Protein AF-C9K5V8-F1 (afdb_monomer)

Secondary structure (DSSP, 8-state):
--S-HHHHHHHHTT-----TT-SS-S---S-PPPTTS------HHIIIIIIIITT-TTB--EEESSHHHHHHTSS-S-B---S-BTTTB-TT--EE----HHHHHH-SHHHHHHHHHHHHHH-TT-SEEEEEESSHHHHT--HHHHHHHHHHHTTT-EEEEE---TTSSSSHHHHHHHHHHHHHHHTGGGS-TTPPPSS---TTEEEEEEE--BTTHHHHHHHHHHHTT-EEEEEEETB--S------SSS---------GGG------

Nearest PDB structures (foldseek):
  6o7s-assembly1_C  TM=9.721E-01  e=5.044E-34  Azotobacter vinelandii
  6o7q-assembly1_A  TM=9.718E-01  e=2.415E-33  Azotobacter vinelandii
  8eno-assembly1_A  TM=9.638E-01  e=1.558E-33  Azotobacter vinelandii DJ
  8enn-assembly1_A  TM=9.623E-01  e=5.806E-33  Azotobacter vinelandii DJ
  8eno-assembly1_C  TM=9.795E-01  e=1.607E-31  Azotobacter vinelandii DJ

Sequence (269 aa):
KVYPEKTAKRRAKHLNVHQSGKSDCGVKSNIKSIPGVMTIRGCAYAGSKGVVWGPIKDMVHISHGPVGCGQYSWGSRRNYYVGTPGIDSFVTLQFTSDFQEKDIVFGGDKKLVKVLDEIQELFPLTTASPSIGTSIGLIGGRHRGRVKVESKEYGGKTIVPVRCEGFRGVSQSLGHHIANDAVRDWIFDKLDPDGKPKFEPTPYDVAIIGDYNIGGDAWSSRILLEEMGLRVIAQWSGRRFTRRARSNAEGEAQHSALLPFDELHLTPY

Radius of gyration: 20.94 Å; Cα contacts (8 Å, |Δi|>4): 423; chains: 1; bounding box: 50×57×62 Å

pLDDT: mean 80.23, std 21.21, range [22.77, 98.31]

Structure (mmCIF, N/CA/C/O backbone):
data_AF-C9K5V8-F1
#
_entry.id   AF-C9K5V8-F1
#
loop_
_atom_site.group_PDB
_atom_site.id
_atom_site.type_symbol
_atom_site.label_atom_id
_atom_site.label_alt_id
_atom_site.label_comp_id
_atom_site.label_asym_id
_atom_site.label_entity_id
_atom_site.label_seq_id
_atom_site.pdbx_PDB_ins_code
_atom_site.Cartn_x
_atom_site.Cartn_y
_atom_site.Cartn_z
_atom_site.occupancy
_atom_site.B_iso_or_equiv
_atom_site.auth_seq_id
_atom_site.auth_comp_id
_atom_site.auth_asym_id
_atom_site.auth_atom_id
_atom_site.pdbx_PDB_model_num
ATOM 1 N N . LYS A 1 1 ? 16.693 -5.491 -35.867 1.00 67.44 1 LYS A N 1
ATOM 2 C CA . LYS A 1 1 ? 16.416 -6.047 -34.512 1.00 67.44 1 LYS A CA 1
ATOM 3 C C . LYS A 1 1 ? 15.600 -5.023 -33.728 1.00 67.44 1 LYS A C 1
ATOM 5 O O . LYS A 1 1 ? 15.931 -3.853 -33.816 1.00 67.44 1 LYS A O 1
ATOM 10 N N . VAL A 1 2 ? 14.573 -5.447 -32.982 1.00 87.06 2 VAL A N 1
ATOM 11 C CA . VAL A 1 2 ? 13.657 -4.546 -32.240 1.00 87.06 2 VAL A CA 1
ATOM 12 C C . VAL A 1 2 ? 14.319 -3.890 -31.014 1.00 87.06 2 VAL A C 1
ATOM 14 O O . VAL A 1 2 ? 13.939 -2.795 -30.621 1.00 87.06 2 VAL A O 1
ATOM 17 N N . TYR A 1 3 ? 15.349 -4.517 -30.431 1.00 92.38 3 TYR A N 1
ATOM 18 C CA . TYR A 1 3 ? 16.110 -3.956 -29.308 1.00 92.38 3 TYR A CA 1
ATOM 19 C C . TYR A 1 3 ? 17.582 -3.704 -29.666 1.00 92.38 3 TYR A C 1
ATOM 21 O O . TYR A 1 3 ? 18.177 -4.535 -30.364 1.00 92.38 3 TYR A O 1
ATOM 29 N N . PRO A 1 4 ? 18.210 -2.649 -29.101 1.00 94.69 4 PRO A N 1
ATOM 30 C CA . PRO A 1 4 ? 19.665 -2.528 -29.046 1.00 94.69 4 PRO A CA 1
ATOM 31 C C . PRO A 1 4 ? 20.292 -3.745 -28.362 1.00 94.69 4 PRO A C 1
ATOM 33 O O . PRO A 1 4 ? 19.691 -4.329 -27.457 1.00 94.69 4 PRO A O 1
ATOM 36 N N . GLU A 1 5 ? 21.517 -4.105 -28.736 1.00 95.19 5 GLU A N 1
ATOM 37 C CA . GLU A 1 5 ? 22.167 -5.349 -28.298 1.00 95.19 5 GLU A CA 1
ATOM 38 C C . GLU A 1 5 ? 22.210 -5.510 -26.770 1.00 95.19 5 GLU A C 1
ATOM 40 O O . GLU A 1 5 ? 21.813 -6.545 -26.226 1.00 95.19 5 GLU A O 1
ATOM 45 N N . LYS A 1 6 ? 22.589 -4.445 -26.054 1.00 94.06 6 LYS A N 1
ATOM 46 C CA . LYS A 1 6 ? 22.603 -4.415 -24.583 1.00 94.06 6 LYS A CA 1
ATOM 47 C C . LYS A 1 6 ? 21.222 -4.708 -23.986 1.00 94.06 6 LYS A C 1
ATOM 49 O O . LYS A 1 6 ? 21.114 -5.442 -23.001 1.00 94.06 6 LYS A O 1
ATOM 54 N N . THR A 1 7 ? 20.167 -4.143 -24.572 1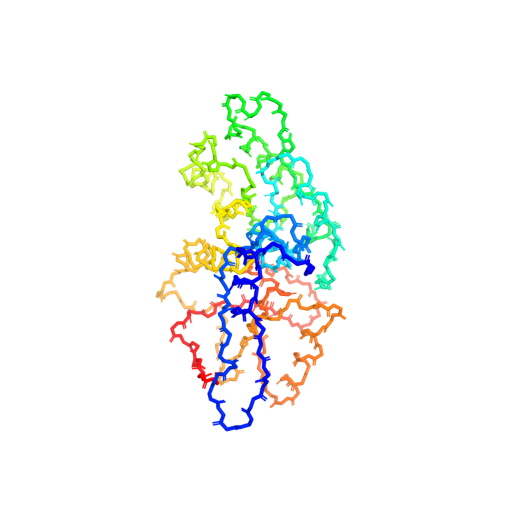.00 95.00 7 THR A N 1
ATOM 55 C CA . THR A 1 7 ? 18.779 -4.353 -24.142 1.00 95.00 7 THR A CA 1
ATOM 56 C C . THR A 1 7 ? 18.317 -5.768 -24.473 1.00 95.00 7 THR A C 1
ATOM 58 O O . THR A 1 7 ? 17.745 -6.422 -23.603 1.00 95.00 7 THR A O 1
ATOM 61 N N . ALA A 1 8 ? 18.637 -6.280 -25.665 1.00 94.81 8 ALA A N 1
ATOM 62 C CA . ALA A 1 8 ? 18.316 -7.643 -26.083 1.00 94.81 8 ALA A CA 1
ATOM 63 C C . ALA A 1 8 ? 18.937 -8.686 -25.139 1.00 94.81 8 ALA A C 1
ATOM 65 O O . ALA A 1 8 ? 18.223 -9.533 -24.606 1.00 94.81 8 ALA A O 1
ATOM 66 N N . LYS A 1 9 ? 20.236 -8.559 -24.827 1.00 94.50 9 LYS A N 1
ATOM 67 C CA . LYS A 1 9 ? 20.949 -9.460 -23.903 1.00 94.50 9 LYS A CA 1
ATOM 68 C C . LYS A 1 9 ? 20.347 -9.456 -22.497 1.00 94.50 9 LYS A C 1
ATOM 70 O O . LYS A 1 9 ? 20.325 -10.485 -21.825 1.00 94.50 9 LYS A O 1
ATOM 75 N N . ARG A 1 10 ? 19.859 -8.304 -22.027 1.00 94.88 10 ARG A N 1
ATOM 76 C CA . ARG A 1 10 ? 19.176 -8.205 -20.729 1.00 94.88 10 ARG A CA 1
ATOM 77 C C . ARG A 1 10 ? 17.768 -8.793 -20.782 1.00 94.88 10 ARG A C 1
ATOM 79 O O . ARG A 1 10 ? 17.425 -9.557 -19.889 1.00 94.88 10 ARG A O 1
ATOM 86 N N . ARG A 1 11 ? 16.972 -8.477 -21.811 1.00 94.81 11 ARG A N 1
ATOM 87 C CA . ARG A 1 11 ? 15.597 -8.984 -21.983 1.00 94.81 11 ARG A CA 1
ATOM 88 C C . ARG A 1 11 ? 15.547 -10.497 -22.156 1.00 94.81 11 ARG A C 1
ATOM 90 O O . ARG A 1 11 ? 14.651 -11.107 -21.588 1.00 94.81 11 ARG A O 1
ATOM 97 N N . ALA A 1 12 ? 16.525 -11.091 -22.837 1.00 94.25 12 ALA A N 1
ATOM 98 C CA . ALA A 1 12 ? 16.614 -12.539 -23.020 1.00 94.25 12 ALA A CA 1
ATOM 99 C C . ALA A 1 12 ? 16.625 -13.313 -21.690 1.00 94.25 12 ALA A C 1
ATOM 101 O O . ALA A 1 12 ? 16.068 -14.395 -21.610 1.00 94.25 12 ALA A O 1
ATOM 102 N N . LYS A 1 13 ? 17.171 -12.735 -20.609 1.00 94.94 13 LYS A N 1
ATOM 103 C CA . LYS A 1 13 ? 17.174 -13.369 -19.277 1.00 94.94 13 LYS A CA 1
ATOM 104 C C . LYS A 1 13 ? 15.794 -13.418 -18.609 1.00 94.94 13 LYS A C 1
ATOM 106 O O . LYS A 1 13 ? 15.657 -14.072 -17.584 1.00 94.94 13 LYS A O 1
ATOM 111 N N . HIS A 1 14 ? 14.807 -12.686 -19.125 1.00 95.25 14 HIS A N 1
ATOM 112 C CA . HIS A 1 14 ? 13.460 -12.566 -18.552 1.00 95.25 14 HIS A CA 1
ATOM 113 C C . HIS A 1 14 ? 12.402 -13.364 -19.311 1.00 95.25 14 HIS A C 1
ATOM 115 O O . HIS A 1 14 ? 11.224 -13.263 -18.982 1.00 95.25 14 HIS A O 1
ATOM 121 N N . LEU A 1 15 ? 12.803 -14.078 -20.359 1.00 94.38 15 LEU A N 1
ATOM 122 C CA . LEU A 1 15 ? 11.911 -14.797 -21.252 1.00 94.38 15 LEU A CA 1
ATOM 123 C C . LEU A 1 15 ? 12.445 -16.215 -21.375 1.00 94.38 15 LEU A C 1
ATOM 125 O O . LEU A 1 15 ? 13.613 -16.403 -21.706 1.00 94.38 15 LEU A O 1
ATOM 129 N N . ASN A 1 16 ? 11.600 -17.194 -21.097 1.00 94.56 16 ASN A N 1
ATOM 130 C CA . ASN A 1 16 ? 11.919 -18.592 -21.322 1.00 94.56 16 ASN A CA 1
ATOM 131 C C . ASN A 1 16 ? 10.629 -19.375 -21.576 1.00 94.56 16 ASN A C 1
ATOM 133 O O . ASN A 1 16 ? 9.536 -18.881 -21.293 1.00 94.56 16 ASN A O 1
ATOM 137 N N . VAL A 1 17 ? 10.767 -20.584 -22.108 1.00 93.50 17 VAL A N 1
ATOM 138 C CA . VAL A 1 17 ? 9.654 -21.511 -22.317 1.00 93.50 17 VAL A CA 1
ATOM 139 C C . VAL A 1 17 ? 9.560 -22.431 -21.106 1.00 93.50 17 VAL A C 1
ATOM 141 O O . VAL A 1 17 ? 10.561 -23.004 -20.677 1.00 93.50 17 VAL A O 1
ATOM 144 N N . HIS A 1 18 ? 8.358 -22.557 -20.548 1.00 93.12 18 HIS A N 1
ATOM 145 C CA . HIS A 1 18 ? 8.085 -23.482 -19.453 1.00 93.12 18 HIS A CA 1
ATOM 146 C C . HIS A 1 18 ? 8.380 -24.931 -19.872 1.00 93.12 18 HIS A C 1
ATOM 148 O O . HIS A 1 18 ? 8.059 -25.337 -20.989 1.00 93.12 18 HIS A O 1
ATOM 154 N N . GLN A 1 19 ? 8.961 -25.719 -18.966 1.00 91.81 19 GLN A N 1
ATOM 155 C CA . GLN A 1 19 ? 9.264 -27.130 -19.188 1.00 91.81 19 GLN A CA 1
ATOM 156 C C . GLN A 1 19 ? 8.750 -27.950 -18.009 1.00 91.81 19 GLN A C 1
ATOM 158 O O . GLN A 1 19 ? 9.157 -27.722 -16.872 1.00 91.81 19 GLN A O 1
ATOM 163 N N . SER A 1 20 ? 7.865 -28.906 -18.299 1.00 92.44 20 SER A N 1
ATOM 164 C CA . SER A 1 20 ? 7.324 -29.817 -17.288 1.00 92.44 20 SER A CA 1
ATOM 165 C C . SER A 1 20 ? 8.449 -30.576 -16.574 1.00 92.44 20 SER A C 1
ATOM 167 O O . SER A 1 20 ? 9.430 -30.972 -17.204 1.00 92.44 20 SER A O 1
ATOM 169 N N . GLY A 1 21 ? 8.317 -30.755 -15.259 1.00 91.69 21 GLY A N 1
ATOM 170 C CA . GLY A 1 21 ? 9.302 -31.443 -14.418 1.00 91.69 21 GLY A CA 1
ATOM 171 C C . GLY A 1 21 ? 10.506 -30.600 -13.982 1.00 91.69 21 GLY A C 1
ATOM 172 O O . GLY A 1 21 ? 11.337 -31.097 -13.224 1.00 91.69 21 GLY A O 1
ATOM 173 N N . LYS A 1 22 ? 10.621 -29.333 -14.407 1.00 89.62 22 LYS A N 1
ATOM 174 C CA . LYS A 1 22 ? 11.627 -28.405 -13.866 1.00 89.62 22 LYS A CA 1
ATOM 175 C C . LYS A 1 22 ? 11.085 -27.616 -12.680 1.00 89.62 22 LYS A C 1
ATOM 177 O O . LYS A 1 22 ? 9.939 -27.180 -12.689 1.00 89.62 22 LYS A O 1
ATOM 182 N N . SER A 1 23 ? 11.946 -27.398 -11.687 1.00 88.31 23 SER A N 1
ATOM 183 C CA . SER A 1 23 ? 11.630 -26.625 -10.479 1.00 88.31 23 SER A CA 1
ATOM 184 C C . SER A 1 23 ? 11.565 -25.115 -10.716 1.00 88.31 23 SER A C 1
ATOM 186 O O . SER A 1 23 ? 10.952 -24.400 -9.928 1.00 88.31 23 SER A O 1
ATOM 188 N N . ASP A 1 24 ? 12.175 -24.612 -11.795 1.00 87.94 24 ASP A N 1
ATOM 189 C CA . ASP A 1 24 ? 12.093 -23.210 -12.186 1.00 87.94 24 ASP A CA 1
ATOM 190 C C . ASP A 1 24 ? 11.911 -23.026 -13.700 1.00 87.94 24 ASP A C 1
ATOM 192 O O . ASP A 1 24 ? 12.161 -23.913 -14.520 1.00 87.94 24 ASP A O 1
ATOM 196 N N . CYS A 1 25 ? 11.465 -21.828 -14.080 1.00 86.56 25 CYS A N 1
ATOM 197 C CA . CYS A 1 25 ? 11.323 -21.433 -15.480 1.00 86.56 25 CYS A CA 1
ATOM 198 C C . CYS A 1 25 ? 12.641 -20.929 -16.101 1.00 86.56 25 CYS A C 1
ATOM 200 O O . CYS A 1 25 ? 12.624 -20.389 -17.202 1.00 86.56 25 CYS A O 1
ATOM 202 N N . GLY A 1 26 ? 13.787 -21.005 -15.419 1.00 89.44 26 GLY A N 1
ATOM 203 C CA . GLY A 1 26 ? 15.087 -20.520 -15.900 1.00 89.44 26 GLY A CA 1
ATOM 204 C C . GLY A 1 26 ? 15.166 -19.012 -16.170 1.00 89.44 26 GLY A C 1
ATOM 205 O O . GLY A 1 26 ? 16.086 -18.550 -16.847 1.00 89.44 26 GLY A O 1
ATOM 206 N N . VAL A 1 27 ? 14.208 -18.224 -15.673 1.00 93.94 27 VAL A N 1
ATOM 207 C CA . VAL A 1 27 ? 14.166 -16.768 -15.865 1.00 93.94 27 VAL A CA 1
ATOM 208 C C . VAL A 1 27 ? 14.770 -16.035 -14.674 1.00 93.94 27 VAL A C 1
ATOM 210 O O . VAL A 1 27 ? 14.600 -16.411 -13.517 1.00 93.94 27 VAL A O 1
ATOM 213 N N . LYS A 1 28 ? 15.441 -14.916 -14.937 1.00 94.81 28 LYS A N 1
ATOM 214 C CA . LYS A 1 28 ? 15.779 -13.943 -13.898 1.00 94.81 28 LYS A CA 1
ATOM 215 C C . LYS A 1 28 ? 14.572 -13.039 -13.654 1.00 94.81 28 LYS A C 1
ATOM 217 O O . LYS A 1 28 ? 13.971 -12.523 -14.592 1.00 94.81 28 LYS A O 1
ATOM 222 N N . SER A 1 29 ? 14.234 -12.797 -12.395 1.00 95.25 29 SER A N 1
ATOM 223 C CA . SER A 1 29 ? 13.148 -11.908 -11.968 1.00 95.25 29 SER A CA 1
ATOM 224 C C . SER A 1 29 ? 13.667 -10.911 -10.921 1.00 95.25 29 SER A C 1
ATOM 226 O O . SER A 1 29 ? 14.851 -10.914 -10.594 1.00 95.25 29 SER A O 1
ATOM 228 N N . ASN A 1 30 ? 12.818 -9.982 -10.471 1.00 96.06 30 ASN A N 1
ATOM 229 C CA . ASN A 1 30 ? 13.151 -8.990 -9.435 1.00 96.06 30 ASN A CA 1
ATOM 230 C C . ASN A 1 30 ? 14.452 -8.173 -9.656 1.00 96.06 30 ASN A C 1
ATOM 232 O O . ASN A 1 30 ? 15.156 -7.818 -8.717 1.00 96.06 30 ASN A O 1
ATOM 236 N N . ILE A 1 31 ? 14.774 -7.827 -10.907 1.00 95.69 31 ILE A N 1
ATOM 237 C CA . ILE A 1 31 ? 15.883 -6.905 -11.225 1.00 95.69 31 ILE A CA 1
ATOM 238 C C . ILE A 1 31 ? 15.367 -5.585 -11.799 1.00 95.69 31 ILE A C 1
ATOM 240 O O . ILE A 1 31 ? 14.224 -5.512 -12.248 1.00 95.69 31 ILE A O 1
ATOM 244 N N . LYS A 1 32 ? 16.215 -4.550 -11.837 1.00 96.88 32 LYS A N 1
ATOM 245 C CA . LYS A 1 32 ? 15.884 -3.217 -12.375 1.00 96.88 32 LYS A CA 1
ATOM 246 C C . LYS A 1 32 ? 15.313 -3.287 -13.797 1.00 96.88 32 LYS A C 1
ATOM 248 O O . LYS A 1 32 ? 15.921 -3.899 -14.681 1.00 96.88 32 LYS A O 1
ATOM 253 N N . SER A 1 33 ? 14.194 -2.590 -14.013 1.00 97.12 33 SER A N 1
ATOM 254 C CA . SER A 1 33 ? 13.624 -2.350 -15.344 1.00 97.12 33 SER A CA 1
ATOM 255 C C . SER A 1 33 ? 14.658 -1.701 -16.268 1.00 97.12 33 SER A C 1
ATOM 257 O O . SER A 1 33 ? 15.551 -0.976 -15.823 1.00 97.12 33 SER A O 1
ATOM 259 N N . ILE A 1 34 ? 14.560 -1.974 -17.567 1.00 96.50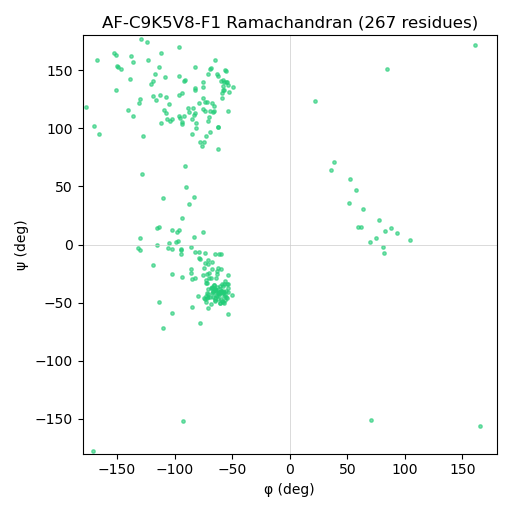 34 ILE A N 1
ATOM 260 C CA . ILE A 1 34 ? 15.419 -1.330 -18.563 1.00 96.50 34 ILE A CA 1
ATOM 261 C C . ILE A 1 34 ? 14.815 0.049 -18.886 1.00 96.50 34 ILE A C 1
ATOM 263 O O . ILE A 1 34 ? 13.606 0.123 -19.094 1.00 96.50 34 ILE A O 1
ATOM 267 N N . PRO A 1 35 ? 15.599 1.140 -18.915 1.00 95.56 35 PRO A N 1
ATOM 268 C CA . PRO A 1 35 ? 15.081 2.454 -19.294 1.00 95.56 35 PRO A CA 1
ATOM 269 C C . PRO A 1 35 ? 14.470 2.456 -20.702 1.00 95.56 35 PRO A C 1
ATOM 271 O O . PRO A 1 35 ? 14.997 1.801 -21.600 1.00 95.56 35 PRO A O 1
ATOM 274 N N . GLY A 1 36 ? 13.369 3.187 -20.890 1.00 94.31 36 GLY A N 1
ATOM 275 C CA . GLY A 1 36 ? 12.757 3.412 -22.207 1.00 94.31 36 GLY A CA 1
ATOM 276 C C . GLY A 1 36 ? 11.985 2.232 -22.810 1.00 94.31 36 GLY A C 1
ATOM 277 O O . GLY A 1 36 ? 11.537 2.335 -23.942 1.00 94.31 36 GLY A O 1
ATOM 278 N N . VAL A 1 37 ? 11.798 1.120 -22.085 1.00 94.44 37 VAL A N 1
ATOM 279 C CA . VAL A 1 37 ? 11.084 -0.068 -22.613 1.00 94.44 37 VAL A CA 1
ATOM 280 C C . VAL A 1 37 ? 9.604 -0.133 -22.230 1.00 94.44 37 VAL A C 1
ATOM 282 O O . VAL A 1 37 ? 9.000 -1.190 -22.372 1.00 94.44 37 VAL A O 1
ATOM 285 N N . MET A 1 38 ? 9.044 0.963 -21.706 1.00 96.69 38 MET A N 1
ATOM 286 C CA . MET A 1 38 ? 7.636 1.051 -21.295 1.00 96.69 38 MET A CA 1
ATOM 287 C C . MET A 1 38 ? 7.229 -0.097 -20.349 1.00 96.69 38 MET A C 1
ATOM 289 O O . MET A 1 38 ? 6.344 -0.900 -20.627 1.00 96.69 38 MET A O 1
ATOM 293 N N . THR A 1 39 ? 7.952 -0.223 -19.231 1.00 97.81 39 THR A N 1
ATOM 294 C CA . THR A 1 39 ? 7.652 -1.243 -18.214 1.00 97.81 39 THR A CA 1
ATOM 295 C C . THR A 1 39 ? 6.259 -1.037 -17.615 1.00 97.81 39 THR A C 1
ATOM 297 O O . THR A 1 39 ? 5.845 0.094 -17.394 1.00 97.81 39 THR A O 1
ATOM 300 N N . ILE A 1 40 ? 5.578 -2.135 -17.282 1.00 98.31 40 ILE A N 1
ATOM 301 C CA . ILE A 1 40 ? 4.241 -2.132 -16.653 1.00 98.31 40 ILE A CA 1
ATOM 302 C C . ILE A 1 40 ? 4.346 -2.016 -15.114 1.00 98.31 40 ILE A C 1
ATOM 304 O O . ILE A 1 40 ? 3.358 -1.981 -14.387 1.00 98.31 40 ILE A O 1
ATOM 308 N N . ARG A 1 41 ? 5.568 -1.976 -14.568 1.00 98.31 41 ARG A N 1
ATOM 309 C CA . ARG A 1 41 ? 5.786 -1.860 -13.119 1.00 98.31 41 ARG A CA 1
ATOM 310 C C . ARG A 1 41 ? 5.417 -0.477 -12.589 1.00 98.31 41 ARG A C 1
ATOM 312 O O . ARG A 1 41 ? 5.690 0.531 -13.230 1.00 98.31 41 ARG A O 1
ATOM 319 N N . GLY A 1 42 ? 4.919 -0.459 -11.356 1.00 97.25 42 GLY A N 1
ATOM 320 C CA . GLY A 1 42 ? 4.841 0.732 -10.514 1.00 97.25 42 GLY A CA 1
ATOM 321 C C . GLY A 1 42 ? 6.074 0.880 -9.613 1.00 97.25 42 GLY A C 1
ATOM 322 O O . GLY A 1 42 ? 7.164 0.397 -9.926 1.00 97.25 42 GLY A O 1
ATOM 323 N N . CYS A 1 43 ? 5.891 1.525 -8.461 1.00 97.50 43 CYS A N 1
ATOM 324 C CA . CYS A 1 43 ? 6.956 1.834 -7.500 1.00 97.50 43 CYS A CA 1
ATOM 325 C C . CYS A 1 43 ? 6.666 1.285 -6.090 1.00 97.50 43 CYS A C 1
ATOM 327 O O . CYS A 1 43 ? 5.573 0.784 -5.821 1.00 97.50 43 CYS A O 1
ATOM 329 N N . ALA A 1 44 ? 7.627 1.409 -5.167 1.00 96.62 44 ALA A N 1
ATOM 330 C CA . ALA A 1 44 ? 7.464 0.958 -3.782 1.00 96.62 44 ALA A CA 1
ATOM 331 C C . ALA A 1 44 ? 6.290 1.639 -3.049 1.00 96.62 44 ALA A C 1
ATOM 333 O O . ALA A 1 44 ? 5.602 0.979 -2.276 1.00 96.62 44 ALA A O 1
ATOM 334 N N . TYR A 1 45 ? 5.989 2.912 -3.335 1.00 96.00 45 TYR A N 1
ATOM 335 C CA . TYR A 1 45 ? 4.812 3.586 -2.772 1.00 96.00 45 TYR A CA 1
ATOM 336 C C . TYR A 1 45 ? 3.509 2.898 -3.190 1.00 96.00 45 TYR A C 1
ATOM 338 O O . TYR A 1 45 ? 2.631 2.695 -2.357 1.00 96.00 45 TYR A O 1
ATOM 346 N N . ALA A 1 46 ? 3.396 2.478 -4.455 1.00 96.44 46 ALA A N 1
ATOM 347 C CA . ALA A 1 46 ? 2.216 1.759 -4.925 1.00 96.44 46 ALA A CA 1
ATOM 348 C C . ALA A 1 46 ? 2.042 0.421 -4.187 1.00 96.44 46 ALA A C 1
ATOM 350 O O . ALA A 1 46 ? 0.932 0.107 -3.773 1.00 96.44 46 ALA A O 1
ATOM 351 N N . GLY A 1 47 ? 3.128 -0.327 -3.954 1.00 96.38 47 GLY A N 1
ATOM 352 C CA . GLY A 1 47 ? 3.080 -1.559 -3.154 1.00 96.38 47 GLY A CA 1
ATOM 353 C C . GLY A 1 47 ? 2.780 -1.313 -1.671 1.00 96.38 47 GLY A C 1
ATOM 354 O O . GLY A 1 47 ? 2.041 -2.057 -1.045 1.00 96.38 47 GLY A O 1
ATOM 355 N N . SER A 1 48 ? 3.302 -0.240 -1.091 1.00 95.06 48 SER A N 1
ATOM 356 C CA . SER A 1 48 ? 3.055 0.067 0.316 1.00 95.06 48 SER A CA 1
ATOM 357 C C . SER A 1 48 ? 1.673 0.693 0.535 1.00 95.06 48 SER A C 1
ATOM 359 O O . SER A 1 48 ? 0.789 0.050 1.094 1.00 95.06 48 SER A O 1
ATOM 361 N N . LYS A 1 49 ? 1.445 1.923 0.049 1.00 94.38 49 LYS A N 1
ATOM 362 C CA . LYS A 1 49 ? 0.181 2.660 0.216 1.00 94.38 49 LYS A CA 1
ATOM 363 C C . LYS A 1 49 ? -0.952 2.016 -0.560 1.00 94.38 49 LYS A C 1
ATOM 365 O O . LYS A 1 49 ? -2.024 1.810 -0.014 1.00 94.38 49 LYS A O 1
ATOM 370 N N . GLY A 1 50 ? -0.739 1.759 -1.848 1.00 93.44 50 GLY A N 1
ATOM 371 C CA . GLY A 1 50 ? -1.806 1.315 -2.745 1.00 93.44 50 GLY A CA 1
ATOM 372 C C . GLY A 1 50 ? -2.254 -0.124 -2.493 1.00 93.44 50 GLY A C 1
ATOM 373 O O . GLY A 1 50 ? -3.429 -0.424 -2.677 1.00 93.44 50 GLY A O 1
ATOM 374 N N . VAL A 1 51 ? -1.339 -1.006 -2.079 1.00 95.69 51 VAL A N 1
ATOM 375 C CA . V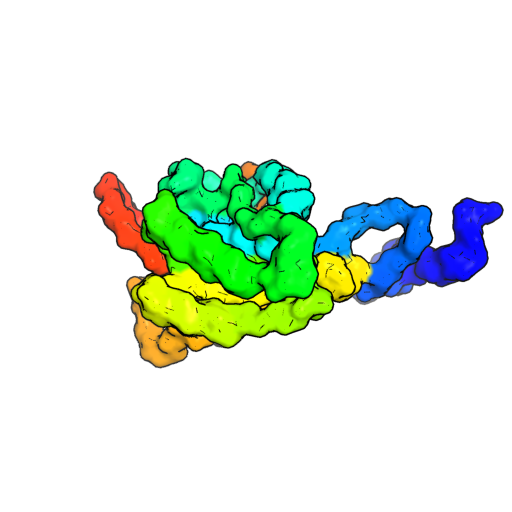AL A 1 51 ? -1.632 -2.434 -1.894 1.00 95.69 51 VAL A CA 1
ATOM 376 C C . VAL A 1 51 ? -1.818 -2.791 -0.420 1.00 95.69 51 VAL A C 1
ATOM 378 O O . VAL A 1 51 ? -2.895 -3.262 -0.072 1.00 95.69 51 VAL A O 1
ATOM 381 N N . VAL A 1 52 ? -0.819 -2.566 0.442 1.00 93.94 52 VAL A N 1
ATOM 382 C CA . VAL A 1 52 ? -0.840 -3.083 1.826 1.00 93.94 52 VAL A CA 1
ATOM 383 C C . VAL A 1 52 ? -1.584 -2.170 2.801 1.00 93.94 52 VAL A C 1
ATOM 385 O O . VAL A 1 52 ? -2.495 -2.631 3.481 1.00 93.94 52 VAL A O 1
ATOM 388 N N . TRP A 1 53 ? -1.234 -0.887 2.880 1.00 92.00 53 TRP A N 1
ATOM 389 C CA . TRP A 1 53 ? -1.793 0.020 3.891 1.00 92.00 53 TRP A CA 1
ATOM 390 C C . TRP A 1 53 ? -3.187 0.536 3.532 1.00 92.00 53 TRP A C 1
ATOM 392 O O . TRP A 1 53 ? -4.075 0.526 4.376 1.00 92.00 53 TRP A O 1
ATOM 402 N N . GLY A 1 54 ? -3.398 0.952 2.282 1.00 92.19 54 GLY A N 1
ATOM 403 C CA . GLY A 1 54 ? -4.620 1.624 1.830 1.00 92.19 54 GLY A CA 1
ATOM 404 C C . GLY A 1 54 ? -5.940 0.899 2.128 1.00 92.19 54 GLY A C 1
ATOM 405 O O . GLY A 1 54 ? -6.902 1.583 2.472 1.00 92.19 54 GLY A O 1
ATOM 406 N N . PRO A 1 55 ? -6.020 -0.444 2.045 1.00 93.44 55 PRO A N 1
ATOM 407 C CA . PRO A 1 55 ? -7.235 -1.180 2.403 1.00 93.44 55 PRO A CA 1
ATOM 408 C C . PRO A 1 55 ? -7.609 -1.145 3.894 1.00 93.44 55 PRO A C 1
ATOM 410 O O . PRO A 1 55 ? -8.749 -1.465 4.235 1.00 93.44 55 PRO A O 1
ATOM 413 N N . ILE A 1 56 ? -6.699 -0.747 4.794 1.00 89.44 56 ILE A N 1
ATOM 414 C CA . ILE A 1 56 ? -7.000 -0.690 6.229 1.00 89.44 56 ILE A CA 1
ATOM 415 C C . ILE A 1 56 ? -7.958 0.469 6.490 1.00 89.44 56 ILE A C 1
ATOM 417 O O . ILE A 1 56 ? -7.585 1.642 6.439 1.00 89.44 56 ILE A O 1
ATOM 421 N N . LYS A 1 57 ? -9.216 0.114 6.750 1.00 86.19 57 LYS A N 1
ATOM 422 C CA . LYS A 1 57 ? -10.332 1.037 6.570 1.00 86.19 57 LYS A CA 1
ATOM 423 C C . LYS A 1 57 ? -10.449 2.157 7.590 1.00 86.19 57 LYS A C 1
ATOM 425 O O . LYS A 1 57 ? -10.925 3.221 7.221 1.00 86.19 57 LYS A O 1
ATOM 430 N N . ASP A 1 58 ? -10.061 1.916 8.835 1.00 83.44 58 ASP A N 1
ATOM 431 C CA . ASP A 1 58 ? -10.250 2.813 9.981 1.00 83.44 58 ASP A CA 1
ATOM 432 C C . ASP A 1 58 ? -9.003 3.650 10.311 1.00 83.44 58 ASP A C 1
ATOM 434 O O . ASP A 1 58 ? -8.952 4.330 11.336 1.00 83.44 58 ASP A O 1
ATOM 438 N N . MET A 1 59 ? -8.018 3.631 9.409 1.00 86.69 59 MET A N 1
ATOM 439 C CA . MET A 1 59 ? -6.800 4.428 9.477 1.00 86.69 59 MET A CA 1
ATOM 440 C C . MET A 1 59 ? -6.803 5.542 8.430 1.00 86.69 59 MET A C 1
ATOM 442 O O . MET A 1 59 ? -7.230 5.338 7.294 1.00 86.69 59 MET A O 1
ATOM 446 N N . VAL A 1 60 ? -6.241 6.697 8.786 1.00 90.50 60 VAL A N 1
ATOM 447 C CA . VAL A 1 60 ? -6.001 7.799 7.842 1.00 90.50 60 VAL A CA 1
ATOM 448 C C . VAL A 1 60 ? -4.603 7.671 7.238 1.00 90.50 60 VAL A C 1
ATOM 450 O O . VAL A 1 60 ? -3.597 7.881 7.915 1.00 90.50 60 VAL A O 1
ATOM 453 N N . HIS A 1 61 ? -4.534 7.348 5.944 1.00 91.94 61 HIS A N 1
ATOM 454 C CA . HIS A 1 61 ? -3.275 7.136 5.218 1.00 91.94 61 HIS A CA 1
ATOM 455 C C . HIS A 1 61 ? -2.803 8.417 4.530 1.00 91.94 61 HIS A C 1
ATOM 457 O O . HIS A 1 61 ? -3.314 8.788 3.471 1.00 91.94 61 HIS A O 1
ATOM 463 N N . ILE A 1 62 ? -1.793 9.078 5.094 1.00 92.75 62 ILE A N 1
ATOM 464 C CA . ILE A 1 62 ? -1.264 10.333 4.548 1.00 92.75 62 ILE A CA 1
ATOM 465 C C . ILE A 1 62 ? -0.252 10.022 3.445 1.00 92.75 62 ILE A C 1
ATOM 467 O O . ILE A 1 62 ? 0.813 9.458 3.699 1.00 92.75 62 ILE A O 1
ATOM 471 N N . SER A 1 63 ? -0.555 10.454 2.223 1.00 94.12 63 SER A N 1
ATOM 472 C CA . SER A 1 63 ? 0.386 10.481 1.098 1.00 94.12 63 SER A CA 1
ATOM 473 C C . SER A 1 63 ? 1.315 11.688 1.268 1.00 94.12 63 SER A C 1
ATOM 475 O O . SER A 1 63 ? 0.999 12.795 0.819 1.00 94.12 63 SER A O 1
ATOM 477 N N . HIS A 1 64 ? 2.424 11.503 1.989 1.00 92.19 64 HIS A N 1
ATOM 478 C CA . HIS A 1 64 ? 3.302 12.595 2.410 1.00 92.19 64 HIS A CA 1
ATOM 479 C C . HIS A 1 64 ? 4.331 12.955 1.325 1.00 92.19 64 HIS A C 1
ATOM 481 O O . HIS A 1 64 ? 5.402 12.344 1.212 1.00 92.19 64 HIS A O 1
ATOM 487 N N . GLY A 1 65 ? 3.969 13.957 0.525 1.00 91.75 65 GLY A N 1
ATOM 488 C CA . GLY A 1 65 ? 4.740 14.543 -0.567 1.00 91.75 65 GLY A CA 1
ATOM 489 C C . GLY A 1 65 ? 3.846 15.409 -1.465 1.00 91.75 65 GLY A C 1
ATOM 490 O O . GLY A 1 65 ? 2.821 15.899 -0.986 1.00 91.75 65 GLY A O 1
ATOM 491 N N . PRO A 1 66 ? 4.218 15.627 -2.741 1.00 94.38 66 PRO A N 1
ATOM 492 C CA . PRO A 1 66 ? 3.388 16.339 -3.717 1.00 94.38 66 PRO A CA 1
ATOM 493 C C . PRO A 1 66 ? 2.079 15.599 -4.039 1.00 94.38 66 PRO A C 1
ATOM 495 O O . PRO A 1 66 ? 2.000 14.375 -3.901 1.00 94.38 66 PRO A O 1
ATOM 498 N N . VAL A 1 67 ? 1.078 16.322 -4.550 1.00 96.38 67 VAL A N 1
ATOM 499 C CA . VAL A 1 67 ? -0.293 15.818 -4.785 1.00 96.38 67 VAL A CA 1
ATOM 500 C C . VAL A 1 67 ? -0.399 14.548 -5.649 1.00 96.38 67 VAL A C 1
ATOM 502 O O . VAL A 1 67 ? -1.258 13.695 -5.407 1.00 96.38 67 VAL A O 1
ATOM 505 N N . GLY A 1 68 ? 0.486 14.375 -6.638 1.00 96.06 68 GLY A N 1
ATOM 506 C CA . GLY A 1 68 ? 0.310 13.392 -7.716 1.00 96.06 68 GLY A CA 1
ATOM 507 C C . GLY A 1 68 ? 0.157 11.939 -7.251 1.00 96.06 68 GLY A C 1
ATOM 508 O O . GLY A 1 68 ? -0.776 11.253 -7.663 1.00 96.06 68 GLY A O 1
ATOM 509 N N . CYS A 1 69 ? 1.035 11.447 -6.371 1.00 93.88 69 CYS A N 1
ATOM 510 C CA . CYS A 1 69 ? 1.010 10.041 -5.944 1.00 93.88 69 CYS A CA 1
ATOM 511 C C . CYS A 1 69 ? -0.306 9.660 -5.249 1.00 93.88 69 CYS A C 1
ATOM 513 O O . CYS A 1 69 ? -0.842 8.572 -5.473 1.00 93.88 69 CYS A O 1
ATOM 515 N N . GLY A 1 70 ? -0.826 10.552 -4.403 1.00 93.69 70 GLY A N 1
ATOM 516 C CA . GLY A 1 70 ? -2.119 10.367 -3.752 1.00 93.69 70 GLY A CA 1
ATOM 517 C C . GLY A 1 70 ? -3.245 10.359 -4.781 1.00 93.69 70 GLY A C 1
ATOM 518 O O . GLY A 1 70 ? -4.025 9.412 -4.799 1.00 93.69 70 GLY A O 1
ATOM 519 N N . GLN A 1 71 ? -3.251 11.345 -5.682 1.00 97.38 71 GLN A N 1
ATOM 520 C CA . GLN A 1 71 ? -4.301 11.527 -6.682 1.00 97.38 71 GLN A CA 1
ATOM 521 C C . GLN A 1 71 ? -4.436 10.332 -7.635 1.00 97.38 71 GLN A C 1
ATOM 523 O O . GLN A 1 71 ? -5.518 9.773 -7.773 1.00 97.38 71 GLN A O 1
ATOM 528 N N . TYR A 1 72 ? -3.341 9.863 -8.240 1.00 97.00 72 TYR A N 1
ATOM 529 C CA . TYR A 1 72 ? -3.394 8.735 -9.185 1.00 97.00 72 TYR A CA 1
ATOM 530 C C . TYR A 1 72 ? -3.688 7.382 -8.516 1.00 97.00 72 TYR A C 1
ATOM 532 O O . TYR A 1 72 ? -4.045 6.412 -9.184 1.00 97.00 72 TYR A O 1
ATOM 540 N N . SER A 1 73 ? -3.517 7.292 -7.194 1.00 95.50 73 SER A N 1
ATOM 541 C CA . SER A 1 73 ? -3.851 6.091 -6.417 1.00 95.50 73 SER A CA 1
ATOM 542 C C . SER A 1 73 ? -5.224 6.167 -5.747 1.00 95.50 73 SER A C 1
ATOM 544 O O . SE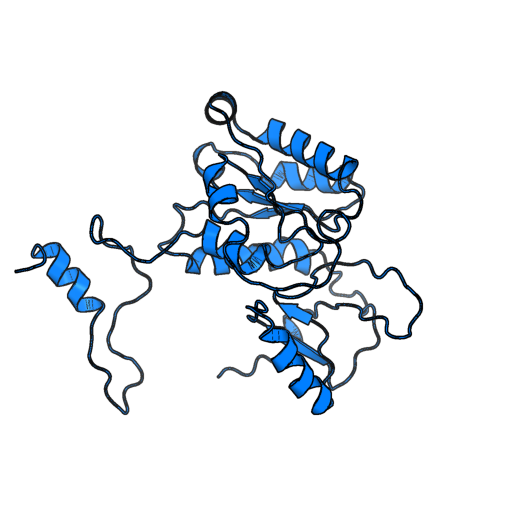R A 1 73 ? -5.583 5.263 -4.992 1.00 95.50 73 SER A O 1
ATOM 546 N N . TRP A 1 74 ? -5.981 7.242 -5.968 1.00 96.44 74 TRP A N 1
ATOM 547 C CA . TRP A 1 74 ? -7.265 7.454 -5.320 1.00 96.44 74 TRP A CA 1
ATOM 548 C C . TRP A 1 74 ? -8.367 6.681 -6.047 1.00 96.44 74 TRP A C 1
ATOM 550 O O . TRP A 1 74 ? -8.659 6.939 -7.210 1.00 96.44 74 TRP A O 1
ATOM 560 N N . GLY A 1 75 ? -8.938 5.676 -5.378 1.00 90.81 75 GLY A N 1
ATOM 561 C CA . GLY A 1 75 ? -10.015 4.853 -5.939 1.00 90.81 75 GLY A CA 1
ATOM 562 C C . GLY A 1 75 ? -9.594 3.921 -7.083 1.00 90.81 75 GLY A C 1
ATOM 563 O O . GLY A 1 75 ? -10.430 3.198 -7.613 1.00 90.81 75 GLY A O 1
ATOM 564 N N . SER A 1 76 ? -8.308 3.881 -7.451 1.00 91.00 76 SER A N 1
ATOM 565 C CA . SER A 1 76 ? -7.826 3.064 -8.575 1.00 91.00 76 SER A CA 1
ATOM 566 C C . SER A 1 76 ? -7.790 1.563 -8.281 1.00 91.00 76 SER A C 1
ATOM 568 O O . SER A 1 76 ? -7.715 0.753 -9.205 1.00 91.00 76 SER A O 1
ATOM 570 N N . ARG A 1 77 ? -7.866 1.172 -7.004 1.00 95.50 77 ARG A N 1
ATOM 571 C CA . ARG A 1 77 ? -7.880 -0.222 -6.563 1.00 95.50 77 ARG A CA 1
ATOM 572 C C . ARG A 1 77 ? -9.174 -0.540 -5.821 1.00 95.50 77 ARG A C 1
ATOM 574 O O . ARG A 1 77 ? -9.543 0.140 -4.870 1.00 95.50 77 ARG A O 1
ATOM 581 N N . ARG A 1 78 ? -9.855 -1.605 -6.253 1.00 96.25 78 ARG A N 1
ATOM 582 C CA . ARG A 1 78 ? -11.192 -2.007 -5.777 1.00 96.25 78 ARG A CA 1
ATOM 583 C C . ARG A 1 78 ? -11.156 -2.827 -4.481 1.00 96.25 78 ARG A C 1
ATOM 585 O O . ARG A 1 78 ? -11.877 -3.809 -4.373 1.00 96.25 78 ARG A O 1
ATOM 592 N N . ASN A 1 79 ? -10.307 -2.463 -3.523 1.00 93.12 79 ASN A N 1
ATOM 593 C CA . ASN A 1 79 ? -10.263 -3.114 -2.209 1.00 93.12 79 ASN A CA 1
ATOM 594 C C . ASN A 1 79 ? -11.493 -2.718 -1.373 1.00 93.12 79 ASN A C 1
ATOM 596 O O . ASN A 1 79 ? -11.518 -1.664 -0.736 1.00 93.12 79 ASN A O 1
ATOM 600 N N . TYR A 1 80 ? -12.542 -3.533 -1.444 1.00 91.94 80 TYR A N 1
ATOM 601 C CA . TYR A 1 80 ? -13.844 -3.236 -0.858 1.00 91.94 80 TYR A CA 1
ATOM 602 C C . TYR A 1 80 ? -13.807 -3.265 0.670 1.00 91.94 80 TYR A C 1
ATOM 604 O O . TYR A 1 80 ? -13.026 -3.985 1.290 1.00 91.94 80 TYR A O 1
ATOM 612 N N . TYR A 1 81 ? -14.681 -2.473 1.279 1.00 90.25 81 TYR A N 1
ATOM 613 C CA . TYR A 1 81 ? -14.837 -2.363 2.722 1.00 90.25 81 TYR A CA 1
ATOM 614 C C . TYR A 1 81 ? -16.287 -1.998 3.049 1.00 90.25 81 TYR A C 1
ATOM 616 O O . TYR A 1 81 ? -17.033 -1.526 2.195 1.00 90.25 81 TYR A O 1
ATOM 624 N N . VAL A 1 82 ? -16.663 -2.198 4.310 1.00 88.12 82 VAL A N 1
ATOM 625 C CA . VAL A 1 82 ? -17.940 -1.742 4.874 1.00 88.12 82 VAL A CA 1
ATOM 626 C C . VAL A 1 82 ? -17.645 -0.662 5.910 1.00 88.12 82 VAL A C 1
ATOM 628 O O . VAL A 1 82 ? -16.806 -0.877 6.789 1.00 88.12 82 VAL A O 1
ATOM 631 N N . GLY A 1 83 ? -18.306 0.484 5.812 1.00 89.06 83 GLY A N 1
ATOM 632 C CA . GLY A 1 83 ? -18.155 1.630 6.711 1.00 89.06 83 GLY A CA 1
ATOM 633 C C . GLY A 1 83 ? -18.693 2.901 6.059 1.00 89.06 83 GLY A C 1
ATOM 634 O O . GLY A 1 83 ? -19.012 2.895 4.871 1.00 89.06 83 GLY A O 1
ATOM 635 N N . THR A 1 84 ? -18.768 3.984 6.821 1.00 92.25 84 THR A N 1
ATOM 636 C CA . THR A 1 84 ? -19.195 5.305 6.357 1.00 92.25 84 THR A CA 1
ATOM 637 C C . THR A 1 84 ? -17.966 6.148 5.995 1.00 92.25 84 THR A C 1
ATOM 639 O O . THR A 1 84 ? -17.216 6.557 6.893 1.00 92.25 84 THR A O 1
ATOM 642 N N . PRO A 1 85 ? -17.721 6.419 4.695 1.00 93.06 85 PRO A N 1
ATOM 643 C CA . PRO A 1 85 ? -16.561 7.189 4.257 1.00 93.06 85 PRO A CA 1
ATOM 644 C C . PRO A 1 85 ? -16.510 8.577 4.912 1.00 93.06 85 PRO A C 1
ATOM 646 O O . PRO A 1 85 ? -17.511 9.285 4.948 1.00 93.06 85 PRO A O 1
ATOM 649 N N . GLY A 1 86 ? -15.346 8.966 5.431 1.00 90.38 86 GLY A N 1
ATOM 650 C CA . GLY A 1 86 ? -15.129 10.244 6.118 1.00 90.38 86 GLY A CA 1
ATOM 651 C C . GLY A 1 86 ? -15.562 10.280 7.583 1.00 90.38 86 GLY A C 1
ATOM 652 O O . GLY A 1 86 ? -15.231 11.242 8.266 1.00 90.38 86 GLY A O 1
ATOM 653 N N . ILE A 1 87 ? -16.234 9.237 8.084 1.00 90.75 87 ILE A N 1
ATOM 654 C CA . ILE A 1 87 ? -16.628 9.129 9.495 1.00 90.75 87 ILE A CA 1
ATOM 655 C C . ILE A 1 87 ? -15.808 8.043 10.189 1.00 90.75 87 ILE A C 1
ATOM 657 O O . ILE A 1 87 ? -14.936 8.353 10.995 1.00 90.75 87 ILE A O 1
ATOM 661 N N . ASP A 1 88 ? -16.068 6.773 9.880 1.00 83.88 88 ASP A N 1
ATOM 662 C CA . ASP A 1 88 ? -15.389 5.619 10.489 1.00 83.88 88 ASP A CA 1
ATOM 663 C C . ASP A 1 88 ? -14.553 4.819 9.478 1.00 83.88 88 ASP A C 1
ATOM 665 O O . ASP A 1 88 ? -13.893 3.838 9.839 1.00 83.88 88 ASP A O 1
ATOM 669 N N . SER A 1 89 ? -14.563 5.251 8.213 1.00 87.50 89 SER A N 1
ATOM 670 C CA . SER A 1 89 ? -13.745 4.678 7.162 1.00 87.50 89 SER A CA 1
ATOM 671 C C . SER A 1 89 ? -13.133 5.725 6.235 1.00 87.50 89 SER A C 1
ATOM 673 O O . SER A 1 89 ? -13.771 6.707 5.872 1.00 87.50 89 SER A O 1
ATOM 675 N N . PHE A 1 90 ? -11.891 5.494 5.808 1.00 92.12 90 PHE A N 1
ATOM 676 C CA . PHE A 1 90 ? -11.078 6.483 5.095 1.00 92.12 90 PHE A CA 1
ATOM 677 C C . PHE A 1 90 ? -10.434 5.945 3.804 1.00 92.12 90 PHE A C 1
ATOM 679 O O . PHE A 1 90 ? -9.662 6.655 3.164 1.00 92.12 90 PHE A O 1
ATOM 686 N N . VAL A 1 91 ? -10.756 4.711 3.388 1.00 92.06 91 VAL A N 1
ATOM 687 C CA . VAL A 1 91 ? -10.138 4.018 2.232 1.00 92.06 91 VAL A CA 1
ATOM 688 C C . VAL A 1 91 ? -10.281 4.805 0.928 1.00 92.06 91 VAL A C 1
ATOM 690 O O . VAL A 1 91 ? -9.335 4.906 0.146 1.00 92.06 91 VAL A O 1
ATOM 693 N N . THR A 1 92 ? -11.470 5.354 0.674 1.00 94.44 92 THR A N 1
ATOM 694 C CA . THR A 1 92 ? -11.793 6.097 -0.554 1.00 94.44 92 THR A CA 1
ATOM 695 C C . THR A 1 92 ? -11.580 7.593 -0.397 1.00 94.44 92 THR A C 1
ATOM 697 O O . THR A 1 92 ? -12.188 8.367 -1.129 1.00 94.44 92 THR A O 1
ATOM 700 N N . LEU A 1 93 ? -10.742 8.023 0.543 1.00 95.06 93 LEU A N 1
ATOM 701 C CA . LEU A 1 93 ? -10.328 9.412 0.680 1.00 95.06 93 LEU A CA 1
ATOM 702 C C . LEU A 1 93 ? -8.841 9.550 0.367 1.00 95.06 93 LEU A C 1
ATOM 704 O O . LEU A 1 93 ? -8.048 8.618 0.525 1.00 95.06 93 LEU A O 1
ATOM 708 N N . GLN A 1 94 ? -8.461 10.736 -0.091 1.00 94.88 94 GLN A N 1
ATOM 709 C CA . GLN A 1 94 ? -7.081 11.070 -0.395 1.00 94.88 94 GLN A CA 1
ATOM 710 C C . GLN A 1 94 ? -6.592 12.106 0.612 1.00 94.88 94 GLN A C 1
ATOM 712 O O . GLN A 1 94 ? -6.935 13.277 0.546 1.00 94.88 94 GLN A O 1
ATOM 717 N N . PHE A 1 95 ? -5.772 11.651 1.557 1.00 95.50 95 PHE A N 1
ATOM 718 C CA . PHE A 1 95 ? -5.057 12.530 2.472 1.00 95.50 95 PHE A CA 1
ATOM 719 C C . PHE A 1 95 ? -3.656 12.758 1.925 1.00 95.50 95 PHE A C 1
ATOM 721 O O . PHE A 1 95 ? -2.935 11.807 1.598 1.00 95.50 95 PHE A O 1
ATOM 728 N N . THR A 1 96 ? -3.249 14.015 1.823 1.00 95.44 96 THR A N 1
ATOM 729 C CA . THR A 1 96 ? -1.912 14.386 1.368 1.00 95.44 96 THR A CA 1
ATOM 730 C C . THR A 1 96 ? -1.438 15.639 2.079 1.00 95.44 96 THR A C 1
ATOM 732 O O . THR A 1 96 ? -2.230 16.489 2.465 1.00 95.44 96 THR A O 1
ATOM 735 N N . SER A 1 97 ? -0.125 15.756 2.234 1.00 93.81 97 SER A N 1
ATOM 736 C CA . SER A 1 97 ? 0.500 16.997 2.683 1.00 93.81 97 SER A CA 1
ATOM 737 C C . SER A 1 97 ? 0.708 18.012 1.560 1.00 93.81 97 SER A C 1
ATOM 739 O O . SER A 1 97 ? 1.216 19.090 1.848 1.00 93.81 97 SER A O 1
ATOM 741 N N . ASP A 1 98 ? 0.442 17.635 0.304 1.00 96.31 98 ASP A N 1
ATOM 742 C CA . ASP A 1 98 ? 0.573 18.464 -0.897 1.00 96.31 98 ASP A CA 1
ATOM 743 C C . ASP A 1 98 ? 1.803 19.391 -0.881 1.00 96.31 98 ASP A C 1
ATOM 745 O O . ASP A 1 98 ? 1.712 20.596 -0.632 1.00 96.31 98 ASP A O 1
ATOM 749 N N . PHE A 1 99 ? 2.992 18.800 -1.016 1.00 94.62 99 PHE A N 1
ATOM 750 C CA . PHE A 1 99 ? 4.245 19.553 -0.952 1.00 94.62 99 PHE A CA 1
ATOM 751 C C . PHE A 1 99 ? 4.307 20.636 -2.019 1.00 94.62 99 PHE A C 1
ATOM 753 O O . PHE A 1 99 ? 4.229 20.357 -3.213 1.00 94.62 99 PHE A O 1
ATOM 760 N N . GLN A 1 100 ? 4.557 21.848 -1.543 1.00 95.88 100 GLN A N 1
ATOM 761 C CA . GLN A 1 100 ? 4.907 23.008 -2.342 1.00 95.88 100 GLN A CA 1
ATOM 762 C C . GLN A 1 100 ? 6.429 23.171 -2.364 1.00 95.88 100 GLN A C 1
ATOM 764 O O . GLN A 1 100 ? 7.146 22.535 -1.590 1.00 95.88 100 GLN A O 1
ATOM 769 N N . GLU A 1 101 ? 6.943 24.058 -3.212 1.00 94.75 101 GLU A N 1
ATOM 770 C CA . GLU A 1 101 ? 8.389 24.280 -3.352 1.00 94.75 101 GLU A CA 1
ATOM 771 C C . GLU A 1 101 ? 9.077 24.595 -2.013 1.00 94.75 101 GLU A C 1
ATOM 773 O O . GLU A 1 101 ? 10.110 24.011 -1.692 1.00 94.75 101 GLU A O 1
ATOM 778 N N . LYS A 1 102 ? 8.447 25.409 -1.156 1.00 94.31 102 LYS A N 1
ATOM 779 C CA . LYS A 1 102 ? 8.948 25.687 0.201 1.00 94.31 102 LYS A CA 1
ATOM 780 C C . LYS A 1 102 ? 9.126 24.425 1.057 1.00 94.31 102 LYS A C 1
ATOM 782 O O . LYS A 1 102 ? 10.051 24.362 1.859 1.00 94.31 102 LYS A O 1
ATOM 787 N N . ASP A 1 103 ? 8.271 23.418 0.882 1.00 91.62 103 ASP A N 1
ATOM 788 C CA . ASP A 1 103 ? 8.333 22.162 1.638 1.00 91.62 103 ASP A CA 1
ATOM 789 C C . ASP A 1 103 ? 9.480 21.274 1.125 1.00 91.62 103 ASP A C 1
ATOM 791 O O . ASP A 1 103 ? 10.035 20.473 1.877 1.00 91.62 103 ASP A O 1
ATOM 795 N N . ILE A 1 104 ? 9.867 21.442 -0.145 1.00 88.75 104 ILE A N 1
ATOM 796 C CA . ILE A 1 104 ? 11.055 20.812 -0.733 1.00 88.75 104 ILE A CA 1
ATOM 797 C C . ILE A 1 104 ? 12.328 21.492 -0.227 1.00 88.75 104 ILE A C 1
ATOM 799 O O . ILE A 1 104 ? 13.255 20.804 0.194 1.00 88.75 104 ILE A O 1
ATOM 803 N N . VAL A 1 105 ? 12.361 22.828 -0.236 1.00 89.19 105 VAL A N 1
ATOM 804 C CA . VAL A 1 105 ? 13.538 23.622 0.151 1.00 89.19 105 VAL A CA 1
ATOM 805 C C . VAL A 1 105 ? 13.817 23.527 1.652 1.00 89.19 105 VAL A C 1
ATOM 807 O O . VAL A 1 105 ? 14.962 23.337 2.054 1.00 89.19 105 VAL A O 1
ATOM 810 N N . PHE A 1 106 ? 12.783 23.643 2.490 1.00 89.06 106 PHE A N 1
ATOM 811 C CA . PHE A 1 106 ? 12.930 23.737 3.949 1.00 89.06 106 PHE A CA 1
ATOM 812 C C . PHE A 1 106 ? 12.539 22.458 4.702 1.00 89.06 106 PHE A C 1
ATOM 814 O O . PHE A 1 106 ? 12.685 22.392 5.925 1.00 89.06 106 PHE A O 1
ATOM 821 N N . GLY A 1 107 ? 12.066 21.434 3.989 1.00 86.44 107 GLY A N 1
ATOM 822 C CA . GLY A 1 107 ? 11.605 20.174 4.562 1.00 86.44 107 GLY A CA 1
ATOM 823 C C . GLY A 1 107 ? 10.145 20.201 5.031 1.00 86.44 107 GLY A C 1
ATOM 824 O O . GLY A 1 107 ? 9.598 21.222 5.444 1.00 86.44 107 GLY A O 1
ATOM 825 N N . GLY A 1 108 ? 9.505 19.029 4.993 1.00 86.44 108 GLY A N 1
ATOM 826 C CA . GLY A 1 108 ? 8.071 18.871 5.259 1.00 86.44 108 GLY A CA 1
ATOM 827 C C . GLY A 1 108 ? 7.688 18.513 6.696 1.00 86.44 108 GLY A C 1
ATOM 828 O O . GLY A 1 108 ? 6.497 18.450 6.994 1.00 86.44 108 GLY A O 1
ATOM 829 N N . ASP A 1 109 ? 8.650 18.295 7.601 1.00 85.12 109 ASP A N 1
ATOM 830 C CA . ASP A 1 109 ? 8.366 17.753 8.939 1.00 85.12 109 ASP A CA 1
ATOM 831 C C . ASP A 1 109 ? 7.397 18.656 9.729 1.00 85.12 109 ASP A C 1
ATOM 833 O O . ASP A 1 109 ? 6.520 18.166 10.436 1.00 85.12 109 ASP A O 1
ATOM 837 N N . LYS A 1 110 ? 7.538 19.992 9.643 1.00 88.06 110 LYS A N 1
ATOM 838 C CA . LYS A 1 110 ? 6.628 20.933 10.335 1.00 88.06 110 LYS A CA 1
ATOM 839 C C . LYS A 1 110 ? 5.212 20.870 9.772 1.00 88.06 110 LYS A C 1
ATOM 841 O O . LYS A 1 110 ? 4.259 20.880 10.543 1.00 88.06 110 LYS A O 1
ATOM 846 N N . LYS A 1 111 ? 5.094 20.757 8.448 1.00 90.81 111 LYS A N 1
ATOM 847 C CA . LYS A 1 111 ? 3.808 20.615 7.766 1.00 90.81 111 LYS A CA 1
ATOM 848 C C . LYS A 1 111 ? 3.130 19.301 8.135 1.00 90.81 111 LYS A C 1
ATOM 850 O O . LYS A 1 111 ? 1.930 19.292 8.358 1.00 90.81 111 LYS A O 1
ATOM 855 N N . LEU A 1 112 ? 3.893 18.215 8.258 1.00 87.69 112 LEU A N 1
ATOM 856 C CA . LEU A 1 112 ? 3.363 16.923 8.687 1.00 87.69 112 LEU A CA 1
ATOM 857 C C . LEU A 1 112 ? 2.657 17.006 10.039 1.00 87.69 112 LEU A C 1
ATOM 859 O O . LEU A 1 112 ? 1.565 16.471 10.163 1.00 87.69 112 LEU A O 1
ATOM 863 N N . VAL A 1 113 ? 3.270 17.642 11.038 1.00 87.19 113 VAL A N 1
ATOM 864 C CA . VAL A 1 113 ? 2.641 17.762 12.364 1.00 87.19 113 VAL A CA 1
ATOM 865 C C . VAL A 1 113 ? 1.365 18.562 12.289 1.00 87.19 113 VAL A C 1
ATOM 867 O O . VAL A 1 113 ? 0.344 18.097 12.771 1.00 87.19 113 VAL A O 1
ATOM 870 N N . LYS A 1 114 ? 1.381 19.683 11.564 1.00 91.12 114 LYS A N 1
ATOM 871 C CA . LYS A 1 114 ? 0.162 20.462 11.375 1.00 91.12 114 LYS A CA 1
ATOM 872 C C . LYS A 1 114 ? -0.952 19.646 10.701 1.00 91.12 114 LYS A C 1
ATOM 874 O O . LYS A 1 114 ? -2.096 19.712 11.130 1.00 91.12 114 LYS A O 1
ATOM 879 N N . VAL A 1 115 ? -0.612 18.834 9.698 1.00 91.62 115 VAL A N 1
ATOM 880 C CA . VAL A 1 115 ? -1.556 17.909 9.047 1.00 91.62 115 VAL A CA 1
ATOM 881 C C . VAL A 1 115 ? -2.060 16.842 10.023 1.00 91.62 115 VAL A C 1
ATOM 883 O O . VAL A 1 115 ? -3.236 16.494 9.994 1.00 91.62 115 VAL A O 1
ATOM 886 N N . LEU A 1 116 ? -1.193 16.303 10.885 1.00 87.81 116 LEU A N 1
ATOM 887 C CA . LEU A 1 116 ? -1.596 15.339 11.906 1.00 87.81 116 LEU A CA 1
ATOM 888 C C . LEU A 1 116 ? -2.556 15.971 12.922 1.00 87.81 116 LEU A C 1
ATOM 890 O O . LEU A 1 116 ? -3.573 15.343 13.209 1.00 87.81 116 LEU A O 1
ATOM 894 N N . ASP A 1 117 ? -2.286 17.194 13.387 1.00 89.56 117 ASP A N 1
ATOM 895 C CA . ASP A 1 117 ? -3.174 17.961 14.272 1.00 89.56 117 ASP A CA 1
ATOM 896 C C . ASP A 1 117 ? -4.556 18.147 13.632 1.00 89.56 117 ASP A C 1
ATOM 898 O O . ASP A 1 117 ? -5.577 17.808 14.229 1.00 89.56 117 ASP A O 1
ATOM 902 N N . GLU A 1 118 ? -4.591 18.613 12.380 1.00 93.81 118 GLU A N 1
ATOM 903 C CA . GLU A 1 118 ? -5.831 18.815 11.620 1.00 93.81 118 GLU A CA 1
ATOM 904 C C . GLU A 1 118 ? -6.607 17.504 11.434 1.00 93.81 118 GLU A C 1
ATOM 906 O O . GLU A 1 118 ? -7.831 17.484 11.544 1.00 93.81 118 GLU A O 1
ATOM 911 N N . ILE A 1 119 ? -5.917 16.380 11.213 1.00 91.06 119 ILE A N 1
ATOM 912 C CA . ILE A 1 119 ? -6.559 15.061 11.136 1.00 91.06 119 ILE A CA 1
ATOM 913 C C . ILE A 1 119 ? -7.183 14.666 12.477 1.00 91.06 119 ILE A C 1
ATOM 915 O O . ILE A 1 119 ? -8.260 14.070 12.480 1.00 91.06 119 ILE A O 1
ATOM 919 N N . GLN A 1 120 ? -6.541 14.972 13.610 1.00 84.81 120 GLN A N 1
ATOM 920 C CA . GLN A 1 120 ? -7.118 14.667 14.923 1.00 84.81 120 GLN A CA 1
ATOM 921 C C . GLN A 1 120 ? -8.398 15.458 15.186 1.00 84.81 120 GLN A C 1
ATOM 923 O O . GLN A 1 120 ? -9.338 14.907 15.760 1.00 84.81 120 GLN A O 1
ATOM 928 N N . GLU A 1 121 ? -8.431 16.718 14.759 1.00 90.75 121 GLU A N 1
ATOM 929 C CA . GLU A 1 121 ? -9.579 17.607 14.923 1.00 90.75 121 GLU A CA 1
ATOM 930 C C . GLU A 1 121 ? -10.735 17.227 13.986 1.00 90.75 121 GLU A C 1
ATOM 932 O O . GLU A 1 121 ? -11.869 17.055 14.431 1.00 90.75 121 GLU A O 1
ATOM 937 N N . LEU A 1 122 ? -10.443 17.038 12.697 1.00 93.88 122 LEU A N 1
ATOM 938 C CA . LEU A 1 122 ? -11.454 16.825 11.657 1.00 93.88 122 LEU A CA 1
ATOM 939 C C . LEU A 1 122 ? -11.946 15.375 11.573 1.00 93.88 122 LEU A C 1
ATOM 941 O O . LEU A 1 122 ? -13.088 15.133 11.187 1.00 93.88 122 LEU A O 1
ATOM 945 N N . PHE A 1 123 ? -11.104 14.402 11.937 1.00 91.00 123 PHE A N 1
ATOM 946 C CA . PHE A 1 123 ? -11.404 12.969 11.833 1.00 91.00 123 PHE A CA 1
ATOM 947 C C . PHE A 1 123 ? -11.149 12.241 13.161 1.00 91.00 123 PHE A C 1
ATOM 949 O O . PHE A 1 123 ? -10.351 11.299 13.225 1.00 91.00 123 PHE A O 1
ATOM 956 N N . PRO A 1 124 ? -11.848 12.612 14.249 1.00 85.19 124 PRO A N 1
ATOM 957 C CA . PRO A 1 124 ? -11.530 12.150 15.602 1.00 85.19 124 PRO A CA 1
ATOM 958 C C . PRO A 1 124 ? -11.668 10.630 15.793 1.00 85.19 124 PRO A C 1
ATOM 960 O O . PRO A 1 124 ? -11.037 10.061 16.691 1.00 85.19 124 PRO A O 1
ATOM 963 N N . LEU A 1 125 ? -12.464 9.967 14.945 1.00 82.00 125 LEU A N 1
ATOM 964 C CA . LEU A 1 125 ? -12.714 8.522 14.970 1.00 82.00 125 LEU A CA 1
ATOM 965 C C . LEU A 1 125 ? -11.589 7.677 14.351 1.00 82.00 125 LEU A C 1
ATOM 967 O O . LEU A 1 125 ? -11.635 6.453 14.471 1.00 82.00 125 LEU A O 1
ATOM 971 N N . THR A 1 126 ? -10.572 8.296 13.742 1.00 76.94 126 THR A N 1
ATOM 972 C CA . THR A 1 126 ? -9.397 7.573 13.239 1.00 76.94 126 THR A CA 1
ATOM 973 C C . THR A 1 126 ? -8.690 6.806 14.357 1.00 76.94 126 THR A C 1
ATOM 975 O O . THR A 1 126 ? -8.402 7.352 15.432 1.00 76.94 126 THR A O 1
ATOM 978 N N . THR A 1 127 ? -8.412 5.524 14.109 1.00 64.75 127 THR A N 1
ATOM 979 C CA . THR A 1 127 ? -7.764 4.635 15.085 1.00 64.75 127 THR A CA 1
ATOM 980 C C . THR A 1 127 ? -6.242 4.731 15.027 1.00 64.75 127 THR A C 1
ATOM 982 O O . THR A 1 127 ? -5.576 4.452 16.025 1.00 64.75 127 THR A O 1
ATOM 985 N N . ALA A 1 128 ? -5.690 5.144 13.883 1.00 61.56 128 ALA A N 1
ATOM 986 C CA . ALA A 1 128 ? -4.266 5.355 13.661 1.00 61.56 128 ALA A CA 1
ATOM 987 C C . ALA A 1 128 ? -4.014 6.118 12.346 1.00 61.56 128 ALA A C 1
ATOM 989 O O . ALA A 1 128 ? -4.844 6.102 11.436 1.00 61.56 128 ALA A O 1
ATOM 990 N N . SER A 1 129 ? -2.842 6.745 12.224 1.00 63.12 129 SER A N 1
ATOM 991 C CA . SER A 1 129 ? -2.481 7.544 11.043 1.00 63.12 129 SER A CA 1
ATOM 992 C C . SER A 1 129 ? -1.132 7.106 10.463 1.00 63.12 129 SER A C 1
ATOM 994 O O . SER A 1 129 ? -0.083 7.573 10.918 1.00 63.12 129 SER A O 1
ATOM 996 N N . PRO A 1 130 ? -1.095 6.194 9.472 1.00 59.19 130 PRO A N 1
ATOM 997 C CA . PRO A 1 130 ? 0.120 5.904 8.730 1.00 59.19 130 PRO A CA 1
ATOM 998 C C . PRO A 1 130 ? 0.534 7.131 7.929 1.00 59.19 130 PRO A C 1
ATOM 1000 O O . PRO A 1 130 ? -0.179 7.610 7.046 1.00 59.19 130 PRO A O 1
ATOM 1003 N N . SER A 1 131 ? 1.724 7.633 8.224 1.00 60.97 131 SER A N 1
ATOM 1004 C CA . SER A 1 131 ? 2.362 8.653 7.419 1.00 60.97 131 SER A CA 1
ATOM 1005 C C . SER A 1 131 ? 3.271 7.976 6.403 1.00 60.97 131 SER A C 1
ATOM 1007 O O . SER A 1 131 ? 4.375 7.527 6.733 1.00 60.97 131 SER A O 1
ATOM 1009 N N . ILE A 1 132 ? 2.830 7.957 5.152 1.00 61.59 132 ILE A N 1
ATOM 1010 C CA . ILE A 1 132 ? 3.462 7.194 4.087 1.00 61.59 132 ILE A CA 1
ATOM 1011 C C . ILE A 1 132 ? 4.263 8.140 3.191 1.00 61.59 132 ILE A C 1
ATOM 1013 O O . ILE A 1 132 ? 3.711 8.928 2.423 1.00 61.59 132 ILE A O 1
ATOM 1017 N N . GLY A 1 133 ? 5.589 8.085 3.316 1.00 60.22 133 GLY A N 1
ATOM 1018 C CA . GLY A 1 133 ? 6.494 9.014 2.649 1.00 60.22 133 GLY A CA 1
ATOM 1019 C C . GLY A 1 133 ? 6.732 8.686 1.183 1.00 60.22 133 GLY A C 1
ATOM 1020 O O . GLY A 1 133 ? 7.266 7.624 0.866 1.00 60.22 133 GLY A O 1
ATOM 1021 N N . THR A 1 134 ? 6.423 9.624 0.288 1.00 56.12 134 THR A N 1
ATOM 1022 C CA . THR A 1 134 ? 6.778 9.527 -1.139 1.00 56.12 134 THR A CA 1
ATOM 1023 C C . THR A 1 134 ? 8.108 10.212 -1.459 1.00 56.12 134 THR A C 1
ATOM 1025 O O . THR A 1 134 ? 8.793 9.778 -2.383 1.00 56.12 134 THR A O 1
ATOM 1028 N N . SER A 1 135 ? 8.490 11.237 -0.681 1.00 51.38 135 SER A N 1
ATOM 1029 C CA . SER A 1 135 ? 9.591 12.170 -1.015 1.00 51.38 135 SER A CA 1
ATOM 1030 C C . SER A 1 135 ? 10.617 12.386 0.111 1.00 51.38 135 SER A C 1
ATOM 1032 O O . SER A 1 135 ? 11.626 13.061 -0.076 1.00 51.38 135 SER A O 1
ATOM 1034 N N . ILE A 1 136 ? 10.369 11.811 1.290 1.00 58.41 136 ILE A N 1
ATOM 1035 C CA . ILE A 1 136 ? 11.039 12.164 2.556 1.00 58.41 136 ILE A CA 1
ATOM 1036 C C . ILE A 1 136 ? 12.524 11.773 2.569 1.00 58.41 136 ILE A C 1
ATOM 1038 O O . ILE A 1 136 ? 13.357 12.508 3.099 1.00 58.41 136 ILE A O 1
ATOM 1042 N N . GLY A 1 137 ? 12.875 10.631 1.972 1.00 57.38 137 GLY A N 1
ATOM 1043 C CA . GLY A 1 137 ? 14.239 10.102 2.008 1.00 57.38 137 GLY A CA 1
ATOM 1044 C C . GLY A 1 137 ? 15.275 10.918 1.241 1.00 57.38 137 GLY A C 1
ATOM 1045 O O . GLY A 1 137 ? 16.455 10.788 1.544 1.00 57.38 137 GLY A O 1
ATOM 1046 N N . LEU A 1 138 ? 14.857 11.755 0.284 1.00 53.50 138 LEU A N 1
ATOM 1047 C CA . LEU A 1 138 ? 15.766 12.618 -0.483 1.00 53.50 138 LEU A CA 1
ATOM 1048 C C . LEU A 1 138 ? 16.076 13.934 0.241 1.00 53.50 138 LEU A C 1
ATOM 1050 O O . LEU A 1 138 ? 17.168 14.463 0.085 1.00 53.50 138 LEU A O 1
ATOM 1054 N N . ILE A 1 139 ? 15.134 14.433 1.048 1.00 56.97 139 ILE A N 1
ATOM 1055 C CA . ILE A 1 139 ? 15.244 15.723 1.756 1.00 56.97 139 ILE A CA 1
ATOM 1056 C C . ILE A 1 139 ? 15.790 15.527 3.189 1.00 56.97 139 ILE A C 1
ATOM 1058 O O . ILE A 1 139 ? 16.069 16.481 3.905 1.00 56.97 139 ILE A O 1
ATOM 1062 N N . GLY A 1 140 ? 15.992 14.277 3.624 1.00 52.47 140 GLY A N 1
ATOM 1063 C CA . GLY A 1 140 ? 16.624 13.966 4.912 1.00 52.47 140 GLY A CA 1
ATOM 1064 C C . GLY A 1 140 ? 15.717 14.139 6.138 1.00 52.47 140 GLY A C 1
ATOM 1065 O O . GLY A 1 140 ? 16.224 14.271 7.252 1.00 52.47 140 GLY A O 1
ATOM 1066 N N . GLY A 1 141 ? 14.388 14.117 5.964 1.00 58.47 141 GLY A N 1
ATOM 1067 C CA . GLY A 1 141 ? 13.420 14.320 7.053 1.00 58.47 141 GLY A CA 1
ATOM 1068 C C . GLY A 1 141 ? 13.574 13.318 8.210 1.00 58.47 141 GLY A C 1
ATOM 1069 O O . GLY A 1 141 ? 13.719 12.104 8.003 1.00 58.47 141 GLY A O 1
ATOM 1070 N N . ARG A 1 142 ? 13.513 13.797 9.463 1.00 57.53 142 ARG A N 1
ATOM 1071 C CA . ARG A 1 142 ? 13.687 12.979 10.688 1.00 57.53 142 ARG A CA 1
ATOM 1072 C C . ARG A 1 142 ? 12.357 12.411 11.188 1.00 57.53 142 ARG A C 1
ATOM 1074 O O . ARG A 1 142 ? 12.028 12.423 12.373 1.00 57.53 142 ARG A O 1
ATOM 1081 N N . HIS A 1 143 ? 11.629 11.802 10.265 1.00 63.47 143 HIS A N 1
ATOM 1082 C CA . HIS A 1 143 ? 10.241 11.376 10.422 1.00 63.47 143 HIS A CA 1
ATOM 1083 C C . HIS A 1 143 ? 9.967 10.444 11.617 1.00 63.47 143 HIS A C 1
ATOM 1085 O O . HIS A 1 143 ? 8.981 10.585 12.331 1.00 63.47 143 HIS A O 1
ATOM 1091 N N . ARG A 1 144 ? 10.877 9.495 11.880 1.00 65.12 144 ARG A N 1
ATOM 1092 C CA . ARG A 1 144 ? 10.702 8.458 12.915 1.00 65.12 144 ARG A CA 1
ATOM 1093 C C . ARG A 1 144 ? 10.700 9.014 14.341 1.00 65.12 144 ARG A C 1
ATOM 1095 O O . ARG A 1 144 ? 9.994 8.482 15.192 1.00 65.12 144 ARG A O 1
ATOM 1102 N N . GLY A 1 145 ? 11.523 10.029 14.609 1.00 66.75 145 GLY A N 1
ATOM 1103 C CA . GLY A 1 145 ? 11.616 10.642 15.936 1.00 66.75 145 GLY A CA 1
ATOM 1104 C C . GLY A 1 145 ? 10.368 11.455 16.250 1.00 66.75 145 GLY A C 1
ATOM 1105 O O . GLY A 1 145 ? 9.779 11.289 17.312 1.00 66.75 145 GLY A O 1
ATOM 1106 N N . ARG A 1 146 ? 9.921 12.251 15.274 1.00 70.44 146 ARG A N 1
ATOM 1107 C CA . ARG A 1 146 ? 8.764 13.134 15.414 1.00 70.44 146 ARG A CA 1
ATOM 1108 C C . ARG A 1 146 ? 7.462 12.367 15.619 1.00 70.44 146 ARG A C 1
ATOM 1110 O O . ARG A 1 146 ? 6.761 12.609 16.584 1.00 70.44 146 ARG A O 1
ATOM 1117 N N . VAL A 1 147 ? 7.229 11.331 14.815 1.00 71.94 147 VAL A N 1
ATOM 1118 C CA . VAL A 1 147 ? 6.063 10.441 14.928 1.00 71.94 147 VAL A CA 1
ATOM 1119 C C . VAL A 1 147 ? 5.887 9.828 16.331 1.00 71.94 147 VAL A C 1
ATOM 1121 O O . VAL A 1 147 ? 4.761 9.654 16.791 1.00 71.94 147 VAL A O 1
ATOM 1124 N N . LYS A 1 148 ? 6.983 9.531 17.046 1.00 71.31 148 LYS A N 1
ATOM 1125 C CA . LYS A 1 148 ? 6.914 9.023 18.428 1.00 71.31 148 LYS A CA 1
ATOM 1126 C C . LYS A 1 148 ? 6.501 10.088 19.446 1.00 71.31 148 LYS A C 1
ATOM 1128 O O . LYS A 1 148 ? 5.924 9.719 20.465 1.00 71.31 148 LYS A O 1
ATOM 1133 N N . VAL A 1 149 ? 6.845 11.352 19.207 1.00 72.88 149 VAL A N 1
ATOM 1134 C CA . VAL A 1 149 ? 6.455 12.484 20.061 1.00 72.88 149 VAL A CA 1
ATOM 1135 C C . VAL A 1 149 ? 4.962 12.735 19.887 1.00 72.88 149 VAL A C 1
ATOM 1137 O O . VAL A 1 149 ? 4.214 12.582 20.846 1.00 72.88 149 VAL A O 1
ATOM 1140 N N . GLU A 1 150 ? 4.525 12.930 18.645 1.00 73.62 150 GLU A N 1
ATOM 1141 C CA . GLU A 1 150 ? 3.118 13.177 18.305 1.00 73.62 150 GLU A CA 1
ATOM 1142 C C . GLU A 1 150 ? 2.191 12.055 18.795 1.00 73.62 150 GLU A C 1
ATOM 1144 O O . GLU A 1 150 ? 1.129 12.295 19.358 1.00 73.62 150 GLU A O 1
ATOM 1149 N N . SER A 1 151 ? 2.613 10.790 18.663 1.00 75.25 151 SER A N 1
ATOM 1150 C CA . SER A 1 151 ? 1.831 9.650 19.160 1.00 75.25 151 SER A CA 1
ATOM 1151 C C . SER A 1 151 ? 1.551 9.738 20.665 1.00 75.25 151 SER A C 1
ATOM 1153 O O . SER A 1 151 ? 0.465 9.359 21.104 1.00 75.25 151 SER A O 1
ATOM 1155 N N . LYS A 1 152 ? 2.497 10.258 21.462 1.00 78.12 152 LYS A N 1
ATOM 1156 C CA . LYS A 1 152 ? 2.283 10.489 22.898 1.00 78.12 152 LYS A CA 1
ATOM 1157 C C . LYS A 1 152 ? 1.328 11.655 23.139 1.00 78.12 152 LYS A C 1
ATOM 1159 O O . LYS A 1 152 ? 0.460 11.533 23.997 1.00 78.12 152 LYS A O 1
ATOM 1164 N N . GLU A 1 153 ? 1.473 12.742 22.386 1.00 80.06 153 GLU A N 1
ATOM 1165 C CA . GLU A 1 153 ? 0.636 13.942 22.513 1.00 80.06 153 GLU A CA 1
ATOM 1166 C C . GLU A 1 153 ? -0.826 13.667 22.127 1.00 80.06 153 GLU A C 1
ATOM 1168 O O . GLU A 1 153 ? -1.746 14.130 22.795 1.00 80.06 153 GLU A O 1
ATOM 1173 N N . TYR A 1 154 ? -1.065 12.794 21.148 1.00 78.06 154 TYR A N 1
ATOM 1174 C CA . TYR A 1 154 ? -2.408 12.404 20.707 1.00 78.06 154 TYR A CA 1
ATOM 1175 C C . TYR A 1 154 ? -3.003 11.232 21.501 1.00 78.06 154 TYR A C 1
ATOM 1177 O O . TYR A 1 154 ? -3.692 10.372 20.945 1.00 78.06 154 TYR A O 1
ATOM 1185 N N . GLY A 1 155 ? -2.712 11.150 22.801 1.00 73.69 155 GLY A N 1
ATOM 1186 C CA . GLY A 1 155 ? -3.300 10.147 23.693 1.00 73.69 155 GLY A CA 1
ATOM 1187 C C . GLY A 1 155 ? -2.928 8.701 23.347 1.00 73.69 155 GLY A C 1
ATOM 1188 O O . GLY A 1 155 ? -3.725 7.788 23.560 1.00 73.69 155 GLY A O 1
ATOM 1189 N N . GLY A 1 156 ? -1.741 8.476 22.778 1.00 71.62 156 GLY A N 1
ATOM 1190 C CA . GLY A 1 156 ? -1.255 7.143 22.419 1.00 71.62 156 GLY A CA 1
ATOM 1191 C C . GLY A 1 156 ? -1.763 6.617 21.075 1.00 71.62 156 GLY A C 1
ATOM 1192 O O . GLY A 1 156 ? -1.580 5.430 20.791 1.00 71.62 156 GLY A O 1
ATOM 1193 N N . LYS A 1 157 ? -2.389 7.456 20.235 1.00 75.19 157 LYS A N 1
ATOM 1194 C CA . LYS A 1 157 ? -2.781 7.062 18.873 1.00 75.19 157 LYS A CA 1
ATOM 1195 C C . LYS A 1 157 ? -1.562 6.602 18.078 1.00 75.19 157 LYS A C 1
ATOM 1197 O O . LYS A 1 157 ? -0.516 7.255 18.067 1.00 75.19 157 LYS A O 1
ATOM 1202 N N . THR A 1 158 ? -1.690 5.463 17.403 1.00 78.69 158 THR A N 1
ATOM 1203 C CA . THR A 1 158 ? -0.584 4.884 16.639 1.00 78.69 158 THR A CA 1
ATOM 1204 C C . THR A 1 158 ? -0.352 5.692 15.367 1.00 78.69 158 THR A C 1
ATOM 1206 O O . THR A 1 158 ? -1.242 5.843 14.533 1.00 78.69 158 THR A O 1
ATOM 1209 N N . ILE A 1 159 ? 0.863 6.203 15.201 1.00 81.00 159 ILE A N 1
ATOM 1210 C CA . ILE A 1 159 ? 1.303 6.872 13.977 1.00 81.00 159 ILE A CA 1
ATOM 1211 C C . ILE A 1 159 ? 2.440 6.029 13.401 1.00 81.00 159 ILE A C 1
ATOM 1213 O O . ILE A 1 159 ? 3.417 5.744 14.095 1.00 81.00 159 ILE A O 1
ATOM 1217 N N . VAL A 1 160 ? 2.300 5.596 12.146 1.00 83.56 160 VAL A N 1
ATOM 1218 C CA . VAL A 1 160 ? 3.240 4.652 11.519 1.00 83.56 160 VAL A CA 1
ATOM 1219 C C . VAL A 1 160 ? 4.075 5.372 10.460 1.00 83.56 160 VAL A C 1
ATOM 1221 O O . VAL A 1 160 ? 3.522 5.837 9.463 1.00 83.56 160 VAL A O 1
ATOM 1224 N N . PRO A 1 161 ? 5.401 5.481 10.631 1.00 86.88 161 PRO A N 1
ATOM 1225 C CA . PRO A 1 161 ? 6.277 6.080 9.641 1.00 86.88 161 PRO A CA 1
ATOM 1226 C C . PRO A 1 161 ? 6.675 5.042 8.583 1.00 86.88 161 PRO A C 1
ATOM 1228 O O . PRO A 1 161 ? 7.499 4.167 8.850 1.00 86.88 161 PRO A O 1
ATOM 1231 N N . VAL A 1 162 ? 6.152 5.155 7.360 1.00 88.69 162 VAL A N 1
ATOM 1232 C CA . VAL A 1 162 ? 6.431 4.180 6.291 1.00 88.69 162 VAL A CA 1
ATOM 1233 C C . VAL A 1 162 ? 7.360 4.782 5.234 1.00 88.69 162 VAL A C 1
ATOM 1235 O O . VAL A 1 162 ? 6.991 5.712 4.515 1.00 88.69 162 VAL A O 1
ATOM 1238 N N . ARG A 1 163 ? 8.584 4.247 5.128 1.00 90.00 163 ARG A N 1
ATOM 1239 C CA . ARG A 1 163 ? 9.632 4.708 4.193 1.00 90.00 163 ARG A CA 1
ATOM 1240 C C . ARG A 1 163 ? 9.580 3.970 2.857 1.00 90.00 163 ARG A C 1
ATOM 1242 O O . ARG A 1 163 ? 10.462 3.172 2.548 1.00 90.00 163 ARG A O 1
ATOM 1249 N N . CYS A 1 164 ? 8.521 4.196 2.088 1.00 91.00 164 CYS A N 1
ATOM 1250 C CA . CYS A 1 164 ? 8.280 3.522 0.810 1.00 91.00 164 CYS A CA 1
ATOM 1251 C C . CYS A 1 164 ? 8.437 4.458 -0.398 1.00 91.00 164 CYS A C 1
ATOM 1253 O O . CYS A 1 164 ? 7.650 4.409 -1.344 1.00 91.00 164 CYS A O 1
ATOM 1255 N N . GLU A 1 165 ? 9.442 5.329 -0.368 1.00 92.38 165 GLU A N 1
ATOM 1256 C CA . GLU A 1 165 ? 9.720 6.278 -1.440 1.00 92.38 165 GLU A CA 1
ATOM 1257 C C . GLU A 1 165 ? 9.888 5.545 -2.781 1.00 92.38 165 GLU A C 1
ATOM 1259 O O . GLU A 1 165 ? 10.506 4.479 -2.860 1.00 92.38 165 GLU A O 1
ATOM 1264 N N . GLY A 1 166 ? 9.344 6.115 -3.860 1.00 92.75 166 GLY A N 1
ATOM 1265 C CA . GLY A 1 166 ? 9.194 5.411 -5.140 1.00 92.75 166 GLY A CA 1
ATOM 1266 C C . GLY A 1 166 ? 10.504 4.963 -5.802 1.00 92.75 166 GLY A C 1
ATOM 1267 O O . GLY A 1 166 ? 10.484 4.044 -6.618 1.00 92.75 166 GLY A O 1
ATOM 1268 N N . PHE A 1 167 ? 11.635 5.570 -5.432 1.00 93.38 167 PHE A N 1
ATOM 1269 C CA . PHE A 1 167 ? 12.967 5.202 -5.921 1.00 93.38 167 PHE A CA 1
ATOM 1270 C C . PHE A 1 167 ? 13.555 3.957 -5.238 1.00 93.38 167 PHE A C 1
ATOM 1272 O O . PHE A 1 167 ? 14.584 3.444 -5.682 1.00 93.38 167 PHE A O 1
ATOM 1279 N N . ARG A 1 168 ? 12.952 3.470 -4.144 1.00 93.25 168 ARG A N 1
ATOM 1280 C CA . ARG A 1 168 ? 13.426 2.273 -3.447 1.00 93.25 168 ARG A CA 1
ATOM 1281 C C . ARG A 1 168 ? 13.058 1.015 -4.227 1.00 93.25 168 ARG A C 1
ATOM 1283 O O . ARG A 1 168 ? 11.922 0.829 -4.657 1.00 93.25 168 ARG A O 1
ATOM 1290 N N .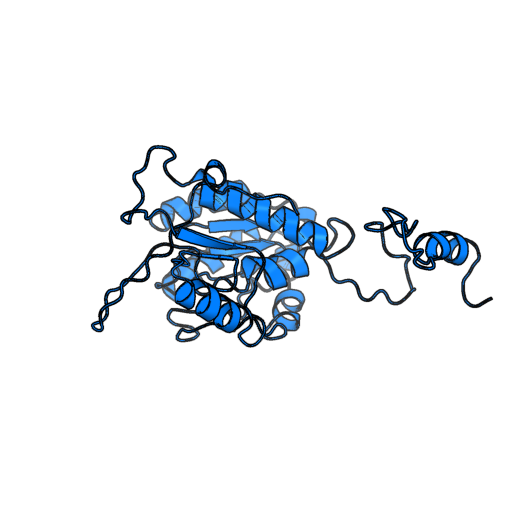 GLY A 1 169 ? 14.017 0.100 -4.331 1.00 96.12 169 GLY A N 1
ATOM 1291 C CA . GLY A 1 169 ? 13.807 -1.193 -4.974 1.00 96.12 169 GLY A CA 1
ATOM 1292 C C . GLY A 1 169 ? 13.652 -1.076 -6.487 1.00 96.12 169 GLY A C 1
ATOM 1293 O O . GLY A 1 169 ? 14.250 -0.216 -7.129 1.00 96.12 169 GLY A O 1
ATOM 1294 N N . VAL A 1 170 ? 12.902 -2.010 -7.073 1.00 97.38 170 VAL A N 1
ATOM 1295 C CA . VAL A 1 170 ? 12.761 -2.129 -8.538 1.00 97.38 170 VAL A CA 1
ATOM 1296 C C . VAL A 1 170 ? 11.314 -2.277 -9.012 1.00 97.38 170 VAL A C 1
ATOM 1298 O O . VAL A 1 170 ? 11.081 -2.409 -10.217 1.00 97.38 170 VAL A O 1
ATOM 1301 N N . SER A 1 171 ? 10.364 -2.341 -8.073 1.00 97.94 171 SER A N 1
ATOM 1302 C CA . SER A 1 171 ? 8.928 -2.540 -8.299 1.00 97.94 171 SER A CA 1
ATOM 1303 C C . SER A 1 171 ? 8.138 -2.339 -6.995 1.00 97.94 171 SER A C 1
ATOM 1305 O O . SER A 1 171 ? 8.725 -2.094 -5.938 1.00 97.94 171 SER A O 1
ATOM 1307 N N . GLN A 1 172 ? 6.819 -2.535 -7.059 1.00 98.31 172 GLN A N 1
ATOM 1308 C CA . GLN A 1 172 ? 5.915 -2.597 -5.904 1.00 98.31 172 GLN A CA 1
ATOM 1309 C C . GLN A 1 172 ? 6.342 -3.622 -4.841 1.00 98.31 172 GLN A C 1
ATOM 1311 O O . GLN A 1 172 ? 6.058 -3.421 -3.665 1.00 98.31 172 GLN A O 1
ATOM 1316 N N . SER A 1 173 ? 7.071 -4.677 -5.228 1.00 97.94 173 SER A N 1
ATOM 1317 C CA . SER A 1 173 ? 7.465 -5.775 -4.334 1.00 97.94 173 SER A CA 1
ATOM 1318 C C . SER A 1 173 ? 8.234 -5.309 -3.092 1.00 97.94 173 SER A C 1
ATOM 1320 O O . SER A 1 173 ? 7.914 -5.742 -1.988 1.00 97.94 173 SER A O 1
ATOM 1322 N N . LEU A 1 174 ? 9.187 -4.376 -3.227 1.00 97.50 174 LEU A N 1
ATOM 1323 C CA . LEU A 1 174 ? 9.882 -3.848 -2.044 1.00 97.50 174 LEU A CA 1
ATOM 1324 C C . LEU A 1 174 ? 8.943 -3.002 -1.170 1.00 97.50 174 LEU A C 1
ATOM 1326 O O . LEU A 1 174 ? 9.103 -2.964 0.043 1.00 97.50 174 LEU A O 1
ATOM 1330 N N . GLY A 1 175 ? 7.937 -2.366 -1.773 1.00 96.00 175 GLY A N 1
ATOM 1331 C CA . GLY A 1 175 ? 6.866 -1.688 -1.048 1.00 96.00 175 GLY A CA 1
ATOM 1332 C C . GLY A 1 175 ? 6.082 -2.626 -0.132 1.00 96.00 175 GLY A C 1
ATOM 1333 O O . GLY A 1 175 ? 5.788 -2.238 0.992 1.00 96.00 175 GLY A O 1
ATOM 1334 N N . HIS A 1 176 ? 5.806 -3.859 -0.576 1.00 96.62 176 HIS A N 1
ATOM 1335 C CA . HIS A 1 176 ? 5.167 -4.878 0.265 1.00 96.62 176 HIS A CA 1
ATOM 1336 C C . HIS A 1 176 ? 6.042 -5.221 1.475 1.00 96.62 176 HIS A C 1
ATOM 1338 O O . HIS A 1 176 ? 5.561 -5.214 2.601 1.00 96.62 176 HIS A O 1
ATOM 1344 N N . HIS A 1 177 ? 7.340 -5.450 1.247 1.00 96.25 177 HIS A N 1
ATOM 1345 C CA . HIS A 1 177 ? 8.290 -5.758 2.319 1.00 96.25 177 HIS A CA 1
ATOM 1346 C C . HIS A 1 177 ? 8.370 -4.612 3.338 1.00 96.25 177 HIS A C 1
ATOM 1348 O O . HIS A 1 177 ? 8.173 -4.830 4.526 1.00 96.25 177 HIS A O 1
ATOM 1354 N N . ILE A 1 178 ? 8.563 -3.376 2.865 1.00 93.00 178 ILE A N 1
ATOM 1355 C CA . ILE A 1 178 ? 8.617 -2.179 3.717 1.00 93.00 178 ILE A CA 1
ATOM 1356 C C . ILE A 1 178 ? 7.326 -2.014 4.526 1.00 93.00 178 ILE A C 1
ATOM 1358 O O . ILE A 1 178 ? 7.373 -1.607 5.685 1.00 93.00 178 ILE A O 1
ATOM 1362 N N . ALA A 1 179 ? 6.171 -2.293 3.921 1.00 90.81 179 ALA A N 1
ATOM 1363 C CA . ALA A 1 179 ? 4.899 -2.217 4.619 1.00 90.81 179 ALA A CA 1
ATOM 1364 C C . ALA A 1 179 ? 4.786 -3.284 5.714 1.00 90.81 179 ALA A C 1
ATOM 1366 O O . ALA A 1 179 ? 4.416 -2.937 6.830 1.00 90.81 179 ALA A O 1
ATOM 1367 N N . ASN A 1 180 ? 5.170 -4.531 5.430 1.00 90.81 180 ASN A N 1
ATOM 1368 C CA . ASN A 1 180 ? 5.172 -5.616 6.415 1.00 90.81 180 ASN A CA 1
ATOM 1369 C C . ASN A 1 180 ? 6.120 -5.331 7.588 1.00 90.81 180 ASN A C 1
ATOM 1371 O O . ASN A 1 180 ? 5.726 -5.494 8.740 1.00 90.81 180 ASN A O 1
ATOM 1375 N N . ASP A 1 181 ? 7.328 -4.829 7.316 1.00 90.06 181 ASP A N 1
ATOM 1376 C CA . ASP A 1 181 ? 8.263 -4.405 8.365 1.00 90.06 181 ASP A CA 1
ATOM 1377 C C . ASP A 1 181 ? 7.677 -3.278 9.221 1.00 90.06 181 ASP A C 1
ATOM 1379 O O . ASP A 1 181 ? 7.788 -3.293 10.443 1.00 90.06 181 ASP A O 1
ATOM 1383 N N . ALA A 1 182 ? 7.014 -2.301 8.596 1.00 87.25 182 ALA A N 1
ATOM 1384 C CA . ALA A 1 182 ? 6.371 -1.219 9.330 1.00 87.25 182 ALA A CA 1
ATOM 1385 C C . ALA A 1 182 ? 5.201 -1.721 10.191 1.00 87.25 182 ALA A C 1
ATOM 1387 O O . ALA A 1 182 ? 4.990 -1.206 11.286 1.00 87.25 182 ALA A O 1
ATOM 1388 N N . VAL A 1 183 ? 4.456 -2.725 9.728 1.00 85.69 183 VAL A N 1
ATOM 1389 C CA . VAL A 1 183 ? 3.410 -3.365 10.527 1.00 85.69 183 VAL A CA 1
ATOM 1390 C C . VAL A 1 183 ? 4.005 -4.081 11.744 1.00 85.69 183 VAL A C 1
ATOM 1392 O O . VAL A 1 183 ? 3.523 -3.859 12.858 1.00 85.69 183 VAL A O 1
ATOM 1395 N N . ARG A 1 184 ? 5.068 -4.873 11.549 1.00 84.88 184 ARG A N 1
ATOM 1396 C CA . ARG A 1 184 ? 5.808 -5.534 12.634 1.00 84.88 184 ARG A CA 1
ATOM 1397 C C . ARG A 1 184 ? 6.258 -4.508 13.678 1.00 84.88 184 ARG A C 1
ATOM 1399 O O . ARG A 1 184 ? 5.785 -4.529 14.808 1.00 84.88 184 ARG A O 1
ATOM 1406 N N . ASP A 1 185 ? 7.063 -3.536 13.256 1.00 83.38 185 ASP A N 1
ATOM 1407 C CA . ASP A 1 185 ? 7.769 -2.620 14.160 1.00 83.38 185 ASP A CA 1
ATOM 1408 C C . ASP A 1 185 ? 6.857 -1.612 14.886 1.00 83.38 185 ASP A C 1
ATOM 1410 O O . ASP A 1 185 ? 7.244 -1.030 15.904 1.00 83.38 185 ASP A O 1
ATOM 1414 N N . TRP A 1 186 ? 5.683 -1.297 14.324 1.00 78.88 186 TRP A N 1
ATOM 1415 C CA . TRP A 1 186 ? 4.833 -0.207 14.831 1.00 78.88 186 TRP A CA 1
ATOM 1416 C C . TRP A 1 186 ? 3.463 -0.634 15.301 1.00 78.88 186 TRP A C 1
ATOM 1418 O O . TRP A 1 186 ? 2.838 0.139 16.034 1.00 78.88 186 TRP A O 1
ATOM 1428 N N . ILE A 1 187 ? 3.000 -1.817 14.902 1.00 79.06 187 ILE A N 1
ATOM 1429 C CA . ILE A 1 187 ? 1.752 -2.349 15.422 1.00 79.06 187 ILE A CA 1
ATOM 1430 C C . ILE A 1 187 ? 1.974 -3.592 16.273 1.00 79.06 187 ILE A C 1
ATOM 1432 O O . ILE A 1 187 ? 1.471 -3.623 17.392 1.00 79.06 187 ILE A O 1
ATOM 1436 N N . PHE A 1 188 ? 2.725 -4.584 15.790 1.00 77.62 188 PHE A N 1
ATOM 1437 C CA . PHE A 1 188 ? 2.931 -5.826 16.543 1.00 77.62 188 PHE A CA 1
ATOM 1438 C C . PHE A 1 188 ? 3.858 -5.646 17.737 1.00 77.62 188 PHE A C 1
ATOM 1440 O O . PHE A 1 188 ? 3.476 -6.023 18.836 1.00 77.62 188 PHE A O 1
ATOM 1447 N N . ASP A 1 189 ? 4.979 -4.944 17.584 1.00 69.75 189 ASP A N 1
ATOM 1448 C CA . ASP A 1 189 ? 5.905 -4.643 18.691 1.00 69.75 189 ASP A CA 1
ATOM 1449 C C . ASP A 1 189 ? 5.284 -3.740 19.782 1.00 69.75 189 ASP A C 1
ATOM 1451 O O . ASP A 1 189 ? 5.894 -3.461 20.814 1.00 69.75 189 ASP A O 1
ATOM 1455 N N . LYS A 1 190 ? 4.077 -3.208 19.541 1.00 66.69 190 LYS A N 1
ATOM 1456 C CA . LYS A 1 190 ? 3.282 -2.451 20.520 1.00 66.69 190 LYS A CA 1
ATOM 1457 C C . LYS A 1 190 ? 2.278 -3.314 21.277 1.00 66.69 190 LYS A C 1
ATOM 1459 O O . LYS A 1 190 ? 1.630 -2.799 22.192 1.00 66.69 190 LYS A O 1
ATOM 1464 N N . LEU A 1 191 ? 2.108 -4.571 20.882 1.00 66.38 191 LEU A N 1
ATOM 1465 C CA . LEU A 1 191 ? 1.346 -5.543 21.644 1.00 66.38 191 LEU A CA 1
ATOM 1466 C C . LEU A 1 191 ? 2.194 -5.991 22.832 1.00 66.38 191 LEU A C 1
ATOM 1468 O O . LEU A 1 191 ? 3.408 -6.130 22.728 1.00 66.38 191 LEU A O 1
ATOM 1472 N N . ASP A 1 192 ? 1.535 -6.149 23.973 1.00 64.56 192 ASP A N 1
ATOM 1473 C CA . ASP A 1 192 ? 2.147 -6.755 25.146 1.00 64.56 192 ASP A CA 1
ATOM 1474 C C . ASP A 1 192 ? 2.349 -8.249 24.838 1.00 64.56 192 ASP A C 1
ATOM 1476 O O . ASP A 1 192 ? 1.341 -8.924 24.609 1.00 64.56 192 ASP A O 1
ATOM 1480 N N . PRO A 1 193 ? 3.596 -8.755 24.760 1.00 59.31 193 PRO A N 1
ATOM 1481 C CA . PRO A 1 193 ? 3.858 -10.158 24.443 1.00 59.31 193 PRO A CA 1
ATOM 1482 C C . PRO A 1 193 ? 3.298 -11.107 25.510 1.00 59.31 193 PRO A C 1
ATOM 1484 O O . PRO A 1 193 ? 2.947 -12.236 25.185 1.00 59.31 193 PRO A O 1
ATOM 1487 N N . ASP A 1 194 ? 3.137 -10.626 26.745 1.00 63.31 194 ASP A N 1
ATOM 1488 C CA . ASP A 1 194 ? 2.538 -11.365 27.862 1.00 63.31 194 ASP A CA 1
ATOM 1489 C C . ASP A 1 194 ? 1.055 -10.993 28.072 1.00 63.31 194 ASP A C 1
ATOM 1491 O O . ASP A 1 194 ? 0.379 -11.467 28.993 1.00 63.31 194 ASP A O 1
ATOM 1495 N N . GLY A 1 195 ? 0.523 -10.117 27.217 1.00 61.06 195 GLY A N 1
ATOM 1496 C CA . GLY A 1 195 ? -0.840 -9.627 27.294 1.00 61.06 195 GLY A CA 1
ATOM 1497 C C . GLY A 1 195 ? -1.830 -10.709 26.890 1.00 61.06 195 GLY A C 1
ATOM 1498 O O . GLY A 1 195 ? -1.802 -11.201 25.763 1.00 61.06 195 GLY A O 1
ATOM 1499 N N . LYS A 1 196 ? -2.771 -11.040 27.782 1.00 58.12 196 LYS A N 1
ATOM 1500 C CA . LYS A 1 196 ? -3.837 -11.995 27.455 1.00 58.12 196 LYS A CA 1
ATOM 1501 C C . LYS A 1 196 ? -4.591 -11.562 26.187 1.00 58.12 196 LYS A C 1
ATOM 1503 O O . LYS A 1 196 ? -4.896 -10.366 26.044 1.00 58.12 196 LYS A O 1
ATOM 1508 N N . PRO A 1 197 ? -4.949 -12.510 25.300 1.00 63.47 197 PRO A N 1
ATOM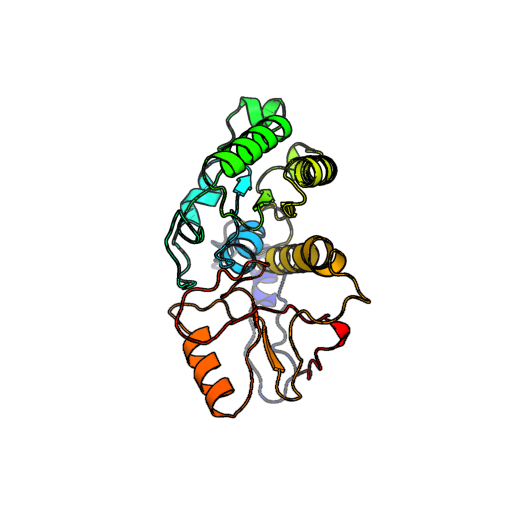 1509 C CA . PRO A 1 197 ? -5.837 -12.236 24.183 1.00 63.47 197 PRO A CA 1
ATOM 1510 C C . PRO A 1 197 ? -7.084 -11.497 24.674 1.00 63.47 197 PRO A C 1
ATOM 1512 O O . PRO A 1 197 ? -7.671 -11.831 25.700 1.00 63.47 197 PRO A O 1
ATOM 1515 N N . LYS A 1 198 ? -7.504 -10.456 23.950 1.00 66.88 198 LYS A N 1
ATOM 1516 C CA . LYS A 1 198 ? -8.690 -9.651 24.319 1.00 66.88 198 LYS A CA 1
ATOM 1517 C C . LYS A 1 198 ? -10.020 -10.349 24.020 1.00 66.88 198 LYS A C 1
ATOM 1519 O O . LYS A 1 198 ? -11.064 -9.705 24.011 1.00 66.88 198 LYS A O 1
ATOM 1524 N N . PHE A 1 199 ? -9.954 -11.625 23.691 1.00 70.44 199 PHE A N 1
ATOM 1525 C CA . PHE A 1 199 ? -11.047 -12.486 23.295 1.00 70.44 199 PHE A CA 1
ATOM 1526 C C . PHE A 1 199 ? -10.684 -13.900 23.739 1.00 70.44 199 PHE A C 1
ATOM 1528 O O . PHE A 1 199 ? -9.502 -14.223 23.836 1.00 70.44 199 PHE A O 1
ATOM 1535 N N . GLU A 1 200 ? -11.688 -14.730 23.983 1.00 80.75 200 GLU A N 1
ATOM 1536 C CA . GLU A 1 200 ? -11.456 -16.139 24.285 1.00 80.75 200 GLU A CA 1
ATOM 1537 C C . GLU A 1 200 ? -11.043 -16.866 22.991 1.00 80.75 200 GLU A C 1
ATOM 1539 O O . GLU A 1 200 ? -11.838 -16.898 22.033 1.00 80.75 200 GLU A O 1
ATOM 1544 N N . PRO A 1 201 ? -9.805 -17.391 22.909 1.00 83.94 201 PRO A N 1
ATOM 1545 C CA . PRO A 1 201 ? -9.337 -18.101 21.728 1.00 83.94 201 PRO A CA 1
ATOM 1546 C C . PRO A 1 201 ? -10.077 -19.433 21.569 1.00 83.94 201 PRO A C 1
ATOM 1548 O O . PRO A 1 201 ? -10.520 -20.040 22.545 1.00 83.94 201 PRO A O 1
ATOM 1551 N N . THR A 1 202 ? -10.206 -19.899 20.329 1.00 87.75 202 THR A N 1
ATOM 1552 C CA . THR A 1 202 ? -10.739 -21.230 20.014 1.00 87.75 202 THR A CA 1
ATOM 1553 C C . THR A 1 202 ? -9.732 -22.042 19.198 1.00 87.75 202 THR A C 1
ATOM 1555 O O . THR A 1 202 ? -8.892 -21.454 18.515 1.00 87.75 202 THR A O 1
ATOM 1558 N N . PRO A 1 203 ? -9.837 -23.385 19.181 1.00 93.94 203 PRO A N 1
ATOM 1559 C CA . PRO A 1 203 ? -9.002 -24.231 18.322 1.00 93.94 203 PRO A CA 1
ATOM 1560 C C . PRO A 1 203 ? -9.166 -23.991 16.811 1.00 93.94 203 PRO A C 1
ATOM 1562 O O . PRO A 1 203 ? -8.425 -24.572 16.025 1.00 93.94 203 PRO A O 1
ATOM 1565 N N . TYR A 1 204 ? -10.141 -23.175 16.398 1.00 93.44 204 TYR A N 1
ATOM 1566 C CA . TYR A 1 204 ? -10.526 -22.976 15.001 1.00 93.44 204 TYR A CA 1
ATOM 1567 C C . TYR A 1 204 ? -10.278 -21.544 14.506 1.00 93.44 204 TYR A C 1
ATOM 1569 O O . TYR A 1 204 ? -10.79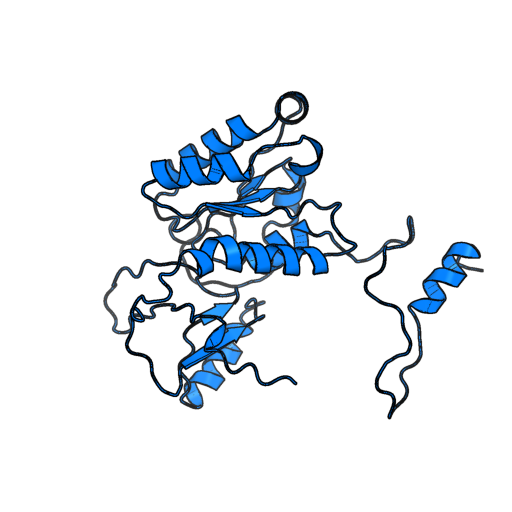1 -21.148 13.458 1.00 93.44 204 TYR A O 1
ATOM 1577 N N . ASP A 1 205 ? -9.507 -20.752 15.254 1.00 88.44 205 ASP A N 1
ATOM 1578 C CA . ASP A 1 205 ? -9.202 -19.367 14.901 1.00 88.44 205 ASP A CA 1
ATOM 1579 C C . ASP A 1 205 ? -8.178 -19.287 13.767 1.00 88.44 205 ASP A C 1
ATOM 1581 O O . ASP A 1 205 ? -7.079 -19.830 13.859 1.00 88.44 205 ASP A O 1
ATOM 1585 N N . VAL A 1 206 ? -8.520 -18.563 12.699 1.00 90.00 206 VAL A N 1
ATOM 1586 C CA . VAL A 1 206 ? -7.653 -18.388 11.525 1.00 90.00 206 VAL A CA 1
ATOM 1587 C C . VAL A 1 206 ? -7.633 -16.944 11.029 1.00 90.00 206 VAL A C 1
ATOM 1589 O O . VAL A 1 206 ? -8.572 -16.168 11.230 1.00 90.00 206 VAL A O 1
ATOM 1592 N N . ALA A 1 207 ? -6.567 -16.578 10.320 1.00 88.25 207 ALA A N 1
ATOM 1593 C CA . ALA A 1 207 ? -6.443 -15.298 9.632 1.00 88.25 207 ALA A CA 1
ATOM 1594 C C . ALA A 1 207 ? -6.246 -15.512 8.128 1.00 88.25 207 ALA A C 1
ATOM 1596 O O . ALA A 1 207 ? -5.464 -16.363 7.711 1.00 88.25 207 ALA A O 1
ATOM 1597 N N . ILE A 1 208 ? -6.913 -14.699 7.307 1.00 89.38 208 ILE A N 1
ATOM 1598 C CA . ILE A 1 208 ? -6.662 -14.658 5.862 1.00 89.38 208 ILE A CA 1
ATOM 1599 C C . ILE A 1 208 ? -5.538 -13.651 5.618 1.00 89.38 208 ILE A C 1
ATOM 1601 O O . ILE A 1 208 ? -5.720 -12.457 5.863 1.00 89.38 208 ILE A O 1
ATOM 1605 N N . ILE A 1 209 ? -4.379 -14.113 5.147 1.00 92.44 209 ILE A N 1
ATOM 1606 C CA . ILE A 1 209 ? -3.204 -13.267 4.902 1.00 92.44 209 ILE A CA 1
ATOM 1607 C C . ILE A 1 209 ? -2.982 -13.086 3.401 1.00 92.44 209 ILE A C 1
ATOM 1609 O O . ILE A 1 209 ? -2.858 -14.060 2.667 1.00 92.44 209 ILE A O 1
ATOM 1613 N N . GLY A 1 210 ? -2.881 -11.832 2.951 1.00 91.44 210 GLY A N 1
ATOM 1614 C CA . GLY A 1 210 ? -2.579 -11.511 1.553 1.00 91.44 210 GLY A CA 1
ATOM 1615 C C . GLY A 1 210 ? -3.803 -11.408 0.642 1.00 91.44 210 GLY A C 1
ATOM 1616 O O . GLY A 1 210 ? -3.637 -11.346 -0.575 1.00 91.44 210 GLY A O 1
ATOM 1617 N N . ASP A 1 211 ? -5.007 -11.331 1.215 1.00 93.94 211 ASP A N 1
ATOM 1618 C CA . ASP A 1 211 ? -6.234 -11.008 0.490 1.00 93.94 211 ASP A CA 1
ATOM 1619 C C . ASP A 1 211 ? -6.671 -9.567 0.793 1.00 93.94 211 ASP A C 1
ATOM 1621 O O . ASP A 1 211 ? -6.924 -9.159 1.931 1.00 93.94 211 ASP A O 1
ATOM 1625 N N . TYR A 1 212 ? -6.761 -8.770 -0.265 1.00 92.50 212 TYR A N 1
ATOM 1626 C CA . TYR A 1 212 ? -7.082 -7.351 -0.183 1.00 92.50 212 TYR A CA 1
ATOM 1627 C C . TYR A 1 212 ? -8.530 -7.034 -0.548 1.00 92.50 212 TYR A C 1
ATOM 1629 O O . TYR A 1 212 ? -8.860 -5.865 -0.765 1.00 92.50 212 TYR A O 1
ATOM 1637 N N . ASN A 1 213 ? -9.373 -8.060 -0.641 1.00 95.25 213 ASN A N 1
ATOM 1638 C CA . ASN A 1 213 ? -10.798 -7.950 -0.884 1.00 95.25 213 ASN A CA 1
ATOM 1639 C C . ASN A 1 213 ? -11.133 -7.195 -2.179 1.00 95.25 213 ASN A C 1
ATOM 1641 O O . ASN A 1 213 ? -11.950 -6.268 -2.193 1.00 95.25 213 ASN A O 1
ATOM 1645 N N . ILE A 1 214 ? -10.454 -7.546 -3.273 1.00 96.56 214 ILE A N 1
ATOM 1646 C CA . ILE A 1 214 ? -10.711 -6.931 -4.575 1.00 96.56 214 ILE A CA 1
ATOM 1647 C C . ILE A 1 214 ? -12.117 -7.315 -5.022 1.00 96.56 214 ILE A C 1
ATOM 1649 O O . ILE A 1 214 ? -12.411 -8.479 -5.219 1.00 96.56 214 ILE A O 1
ATOM 1653 N N . GLY A 1 215 ? -13.018 -6.341 -5.139 1.00 93.00 215 GLY A N 1
ATOM 1654 C CA . GLY A 1 215 ? -14.395 -6.606 -5.559 1.00 93.00 215 GLY A CA 1
ATOM 1655 C C . GLY A 1 215 ? -15.184 -7.574 -4.664 1.00 93.00 215 GLY A C 1
ATOM 1656 O O . GLY A 1 215 ? -16.231 -8.031 -5.108 1.00 93.00 215 GLY A O 1
ATOM 1657 N N . GLY A 1 216 ? -14.720 -7.860 -3.442 1.00 90.69 216 GLY A N 1
ATOM 1658 C CA . GLY A 1 216 ? -15.358 -8.813 -2.528 1.00 90.69 216 GLY A CA 1
ATOM 1659 C C . GLY A 1 216 ? -14.675 -10.182 -2.389 1.00 90.69 216 GLY A C 1
ATOM 1660 O O . GLY A 1 216 ? -15.205 -11.011 -1.654 1.00 90.69 216 GLY A O 1
ATOM 1661 N N . ASP A 1 217 ? -13.520 -10.424 -3.027 1.00 93.62 217 ASP A N 1
ATOM 1662 C CA . ASP A 1 217 ? -12.829 -11.733 -3.015 1.00 93.62 217 ASP A CA 1
ATOM 1663 C C . ASP A 1 217 ? -12.645 -12.339 -1.603 1.00 93.62 217 ASP A C 1
ATOM 1665 O O . ASP A 1 217 ? -12.918 -13.525 -1.370 1.00 93.62 217 ASP A O 1
ATOM 1669 N N . ALA A 1 218 ? -12.253 -11.512 -0.627 1.00 91.88 218 ALA A N 1
ATOM 1670 C CA . ALA A 1 218 ? -12.025 -11.955 0.747 1.00 91.88 218 ALA A CA 1
ATOM 1671 C C . ALA A 1 218 ? -13.328 -12.329 1.456 1.00 91.88 218 ALA A C 1
ATOM 1673 O O . ALA A 1 218 ? -13.319 -13.151 2.372 1.00 91.88 218 ALA A O 1
ATOM 1674 N N . TRP A 1 219 ? -14.450 -11.713 1.079 1.00 90.75 219 TRP A N 1
ATOM 1675 C CA . TRP A 1 219 ? -15.760 -12.030 1.645 1.00 90.75 219 TRP A CA 1
ATOM 1676 C C . TRP A 1 219 ? -16.259 -13.378 1.151 1.00 90.75 219 TRP A C 1
ATOM 1678 O O . TRP A 1 219 ? -16.659 -14.198 1.973 1.00 90.75 219 TRP A O 1
ATOM 1688 N N . SER A 1 220 ? -16.153 -13.648 -0.152 1.00 95.00 220 SER A N 1
ATOM 1689 C CA . SER A 1 220 ? -16.481 -14.969 -0.697 1.00 95.00 220 SER A CA 1
ATOM 1690 C C . SER A 1 220 ? -15.603 -16.067 -0.100 1.00 95.00 220 SER A C 1
ATOM 1692 O O . SER A 1 220 ? -16.112 -17.122 0.260 1.00 95.00 220 SER A O 1
ATOM 1694 N N . SER A 1 221 ? -14.306 -15.803 0.084 1.00 94.50 221 SER A N 1
ATOM 1695 C CA . SER A 1 221 ? -13.392 -16.764 0.713 1.00 94.50 221 SER A CA 1
ATOM 1696 C C . SER A 1 221 ? -13.718 -16.983 2.193 1.00 94.50 221 SER A C 1
ATOM 1698 O O . SER A 1 221 ? -13.704 -18.113 2.674 1.00 94.50 221 SER A O 1
ATOM 1700 N N . ARG A 1 222 ? -14.040 -15.906 2.923 1.00 92.81 222 ARG A N 1
ATOM 1701 C CA . ARG A 1 222 ? -14.391 -15.966 4.348 1.00 92.81 222 ARG A CA 1
ATOM 1702 C C . ARG A 1 222 ? -15.610 -16.841 4.599 1.00 92.81 222 ARG A C 1
ATOM 1704 O O . ARG A 1 222 ? -15.544 -17.658 5.506 1.00 92.81 222 ARG A O 1
ATOM 1711 N N . ILE A 1 223 ? -16.677 -16.666 3.818 1.00 94.62 223 ILE A N 1
ATOM 1712 C CA . ILE A 1 223 ? -17.925 -17.418 4.008 1.00 94.62 223 ILE A CA 1
ATOM 1713 C C . ILE A 1 223 ? -17.646 -18.923 3.976 1.00 94.62 223 ILE A C 1
ATOM 1715 O O . ILE A 1 223 ? -18.059 -19.627 4.885 1.00 94.62 223 ILE A O 1
ATOM 1719 N N . LEU A 1 224 ? -16.849 -19.397 3.014 1.00 97.75 224 LEU A N 1
ATOM 1720 C CA . LEU A 1 224 ? -16.503 -20.819 2.907 1.00 97.75 224 LEU A CA 1
ATOM 1721 C C . LEU A 1 224 ? -15.701 -21.336 4.112 1.00 97.75 224 LEU A C 1
ATOM 1723 O O . LEU A 1 224 ? -15.917 -22.457 4.566 1.00 97.75 224 LEU A O 1
ATOM 1727 N N . LEU A 1 225 ? -14.774 -20.531 4.644 1.00 96.06 225 LEU A N 1
ATOM 1728 C CA . LEU A 1 225 ? -14.008 -20.899 5.840 1.00 96.06 225 LEU A CA 1
ATOM 1729 C C . LEU A 1 225 ? -14.907 -20.970 7.081 1.00 96.06 225 LEU A C 1
ATOM 1731 O O . LEU A 1 225 ? -14.759 -21.884 7.889 1.00 96.06 225 LEU A O 1
ATOM 1735 N N . GLU A 1 226 ? -15.840 -20.028 7.219 1.00 93.25 226 GLU A N 1
ATOM 1736 C CA . GLU A 1 226 ? -16.784 -19.993 8.339 1.00 93.25 226 GLU A CA 1
ATOM 1737 C C . GLU A 1 226 ? -17.827 -21.115 8.253 1.00 93.25 226 GLU A C 1
ATOM 1739 O O . GLU A 1 226 ? -18.107 -21.760 9.261 1.00 93.25 226 GLU A O 1
ATOM 1744 N N . GLU A 1 227 ? -18.320 -21.444 7.056 1.00 97.12 227 GLU A N 1
ATOM 1745 C CA . GLU A 1 227 ? -19.200 -22.599 6.820 1.00 97.12 227 GLU A CA 1
ATOM 1746 C C . GLU A 1 227 ? -18.511 -23.942 7.111 1.00 97.12 227 GLU A C 1
ATOM 1748 O O . GLU A 1 227 ? -19.167 -24.895 7.529 1.00 97.12 227 GLU A O 1
ATOM 1753 N N . MET A 1 228 ? -17.184 -24.021 6.962 1.00 97.75 228 MET A N 1
ATOM 1754 C CA . MET A 1 228 ? -16.384 -25.187 7.360 1.00 97.75 228 MET A CA 1
ATOM 1755 C C . MET A 1 228 ? -16.209 -25.306 8.888 1.00 97.75 228 MET A C 1
ATOM 1757 O O . MET A 1 228 ? -15.684 -26.307 9.374 1.00 97.75 228 MET A O 1
ATOM 1761 N N . GLY A 1 229 ? -16.643 -24.302 9.655 1.00 95.19 229 GLY A N 1
ATOM 1762 C CA . GLY A 1 229 ? -16.529 -24.258 11.113 1.00 95.19 229 GLY A CA 1
ATOM 1763 C C . GLY A 1 229 ? -15.282 -23.539 11.634 1.00 95.19 229 GLY A C 1
ATOM 1764 O O . GLY A 1 229 ? -15.014 -23.596 12.834 1.00 95.19 229 GLY A O 1
ATOM 1765 N N . LEU A 1 230 ? -14.517 -22.856 10.772 1.00 95.00 230 LEU A N 1
ATOM 1766 C CA . LEU A 1 230 ? -13.412 -21.998 11.210 1.00 95.00 230 LEU A CA 1
ATOM 1767 C C . LEU A 1 230 ? -13.916 -20.617 11.642 1.00 95.00 230 LEU A C 1
ATOM 1769 O O . LEU A 1 230 ? -14.901 -20.105 11.122 1.00 95.00 230 LEU A O 1
ATOM 1773 N N . ARG A 1 231 ? -13.194 -19.952 12.546 1.00 90.81 231 ARG A N 1
ATOM 1774 C CA . ARG A 1 231 ? -13.471 -18.567 12.948 1.00 90.81 231 ARG A CA 1
ATOM 1775 C C . ARG A 1 231 ? -12.427 -17.630 12.349 1.00 90.81 231 ARG A C 1
ATOM 1777 O O . ARG A 1 231 ? -11.282 -17.585 12.794 1.00 90.81 231 ARG A O 1
ATOM 1784 N N . VAL A 1 232 ? -12.814 -16.834 11.349 1.00 88.94 232 VAL A N 1
ATOM 1785 C CA . VAL A 1 232 ? -11.888 -15.894 10.694 1.00 88.94 232 VAL A CA 1
ATOM 1786 C C . VAL A 1 232 ? -11.749 -14.611 11.525 1.00 88.94 232 VAL A C 1
ATOM 1788 O O . VAL A 1 232 ? -12.586 -13.703 11.447 1.00 88.94 232 VAL A O 1
ATOM 1791 N N . ILE A 1 233 ? -10.665 -14.496 12.292 1.00 86.50 233 ILE A N 1
ATOM 1792 C CA . ILE A 1 233 ? -10.427 -13.390 13.239 1.00 86.50 233 ILE A CA 1
ATOM 1793 C C . ILE A 1 233 ? -9.774 -12.151 12.603 1.00 86.50 233 ILE A C 1
ATOM 1795 O O . ILE A 1 233 ? -9.909 -11.044 13.127 1.00 86.50 233 ILE A O 1
ATOM 1799 N N . ALA A 1 234 ? -9.105 -12.308 11.455 1.00 84.69 234 ALA A N 1
ATOM 1800 C CA . ALA A 1 234 ? -8.439 -11.216 10.745 1.00 84.69 234 ALA A CA 1
ATOM 1801 C C . ALA A 1 234 ? -8.412 -11.432 9.222 1.00 84.69 234 ALA A C 1
ATOM 1803 O O . ALA A 1 234 ? -8.412 -12.565 8.738 1.00 84.69 234 ALA A O 1
ATOM 1804 N N . GLN A 1 235 ? -8.368 -10.328 8.467 1.00 83.38 235 GLN A N 1
ATOM 1805 C CA . GLN A 1 235 ? -8.187 -10.325 7.010 1.00 83.38 235 GLN A CA 1
ATOM 1806 C C . GLN A 1 235 ? -7.175 -9.251 6.611 1.00 83.38 235 GLN A C 1
ATOM 1808 O O . GLN A 1 235 ? -7.442 -8.052 6.705 1.00 83.38 235 GLN A O 1
ATOM 1813 N N . TRP A 1 236 ? -6.002 -9.676 6.162 1.00 80.62 236 TRP A N 1
ATOM 1814 C CA . TRP A 1 236 ? -4.887 -8.793 5.859 1.00 80.62 236 TRP A CA 1
ATOM 1815 C C . TRP A 1 236 ? -4.805 -8.428 4.377 1.00 80.62 236 TRP A C 1
ATOM 1817 O O . TRP A 1 236 ? -4.409 -9.263 3.568 1.00 80.62 236 TRP A O 1
ATOM 1827 N N . SER A 1 237 ? -5.075 -7.183 3.979 1.00 61.53 237 SER A N 1
ATOM 1828 C CA . SER A 1 237 ? -5.520 -6.014 4.775 1.00 61.53 237 SER A CA 1
ATOM 1829 C C . SER A 1 237 ? -6.937 -5.550 4.446 1.00 61.53 237 SER A C 1
ATOM 1831 O O . SER A 1 237 ? -7.337 -4.460 4.854 1.00 61.53 237 SER A O 1
ATOM 1833 N N . GLY A 1 238 ? -7.717 -6.380 3.743 1.00 38.97 238 GLY A N 1
ATOM 1834 C CA . GLY A 1 238 ? -9.098 -6.085 3.346 1.00 38.97 238 GLY A CA 1
ATOM 1835 C C . GLY A 1 238 ? -10.076 -5.815 4.502 1.00 38.97 238 GLY A C 1
ATOM 1836 O O . GLY A 1 238 ? -11.204 -5.389 4.248 1.00 38.97 238 GLY A O 1
ATOM 1837 N N . ARG A 1 239 ? -9.675 -6.018 5.771 1.00 39.22 239 ARG A N 1
ATOM 1838 C CA . ARG A 1 239 ? -10.465 -5.660 6.958 1.00 39.22 239 ARG A CA 1
ATOM 1839 C C . ARG A 1 239 ? -9.574 -5.319 8.165 1.00 39.22 239 ARG A C 1
ATOM 1841 O O . ARG A 1 239 ? -8.657 -6.054 8.486 1.00 39.22 239 ARG A O 1
ATOM 1848 N N . ARG A 1 240 ? -9.909 -4.196 8.816 1.00 45.12 240 ARG A N 1
ATOM 1849 C CA . ARG A 1 240 ? -9.535 -3.683 10.158 1.00 45.12 240 ARG A CA 1
ATOM 1850 C C . ARG A 1 240 ? -8.244 -4.201 10.826 1.00 45.12 240 ARG A C 1
ATOM 1852 O O . ARG A 1 240 ? -8.133 -5.376 11.149 1.00 45.12 240 ARG A O 1
ATOM 1859 N N . PHE A 1 241 ? -7.348 -3.276 11.188 1.00 40.31 241 PHE A N 1
ATOM 1860 C CA . PHE A 1 241 ? -6.130 -3.583 11.953 1.00 40.31 241 PHE A CA 1
ATOM 1861 C C . PHE A 1 241 ? -6.239 -3.212 13.448 1.00 40.31 241 PHE A C 1
ATOM 1863 O O . PHE A 1 241 ? -5.550 -3.796 14.279 1.00 40.31 241 PHE A O 1
ATOM 1870 N N . THR A 1 242 ? -7.092 -2.254 13.843 1.00 35.47 242 THR A N 1
ATOM 1871 C CA . THR A 1 242 ? -6.964 -1.622 15.172 1.00 35.47 242 THR A CA 1
ATOM 1872 C C . THR A 1 242 ? -8.286 -1.335 15.909 1.00 35.47 242 THR A C 1
ATOM 1874 O O . THR A 1 242 ? -9.113 -0.508 15.546 1.00 35.47 242 THR A O 1
ATOM 1877 N N . ARG A 1 243 ? -8.437 -2.018 17.051 1.00 36.31 243 ARG A N 1
ATOM 1878 C CA . ARG A 1 243 ? -8.852 -1.531 18.387 1.00 36.31 243 ARG A CA 1
ATOM 1879 C C . ARG A 1 243 ? -9.905 -0.398 18.491 1.00 36.31 243 ARG A C 1
ATOM 1881 O O . ARG A 1 243 ? -9.613 0.613 19.119 1.00 36.31 243 ARG A O 1
ATOM 1888 N N . ARG A 1 244 ? -11.160 -0.599 18.049 1.00 30.86 244 ARG A N 1
ATOM 1889 C CA . ARG A 1 244 ? -12.356 -0.052 18.759 1.00 30.86 244 ARG A CA 1
ATOM 1890 C C . ARG A 1 244 ? -13.682 -0.678 18.299 1.00 30.86 244 ARG A C 1
ATOM 1892 O O . ARG A 1 244 ? -14.284 -0.228 17.329 1.00 30.86 244 ARG A O 1
ATOM 1899 N N . ALA A 1 245 ? -14.191 -1.696 18.986 1.00 31.64 245 ALA A N 1
ATOM 1900 C CA . ALA A 1 245 ? -15.604 -2.051 18.846 1.00 31.64 245 ALA A CA 1
ATOM 1901 C C . ALA A 1 245 ? -16.433 -1.013 19.624 1.00 31.64 245 ALA A C 1
ATOM 1903 O O . ALA A 1 245 ? -16.260 -0.882 20.834 1.00 31.64 245 ALA A O 1
ATOM 1904 N N . ARG A 1 246 ? -17.287 -0.238 18.945 1.00 26.56 246 ARG A N 1
ATOM 1905 C CA . ARG A 1 246 ? -18.505 0.269 19.583 1.00 26.56 246 ARG A CA 1
ATOM 1906 C C . ARG A 1 246 ? -19.558 -0.800 19.338 1.00 26.56 246 ARG A C 1
ATOM 1908 O O . ARG A 1 246 ? -19.839 -1.126 18.191 1.00 26.56 246 ARG A O 1
ATOM 1915 N N . SER A 1 247 ? -20.051 -1.367 20.429 1.00 29.31 247 SER A N 1
ATOM 1916 C CA . SER A 1 247 ? -21.265 -2.165 20.474 1.00 29.31 247 SER A CA 1
ATOM 1917 C C . SER A 1 247 ? -22.407 -1.352 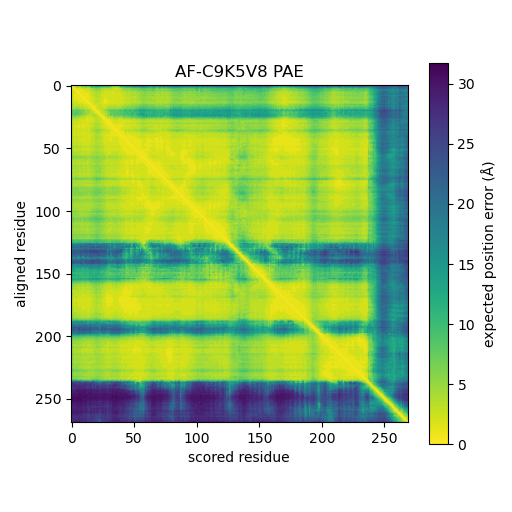19.866 1.00 29.31 247 SER A C 1
ATOM 1919 O O . SER A 1 247 ? -22.773 -0.328 20.437 1.00 29.31 247 SER A O 1
ATOM 1921 N N . ASN A 1 248 ? -22.958 -1.796 18.742 1.00 26.12 248 ASN A N 1
ATOM 1922 C CA . ASN A 1 248 ? -24.329 -1.461 18.387 1.00 26.12 248 ASN A CA 1
ATOM 1923 C C . ASN A 1 248 ? -25.112 -2.766 18.304 1.00 26.12 248 ASN A C 1
ATOM 1925 O O . ASN A 1 248 ? -24.581 -3.803 17.914 1.00 26.12 248 ASN A O 1
ATOM 1929 N N . ALA A 1 249 ? -26.336 -2.679 18.804 1.00 28.03 249 ALA A N 1
ATOM 1930 C CA . ALA A 1 249 ? -27.249 -3.765 19.068 1.00 28.03 249 ALA A CA 1
ATOM 1931 C C . ALA A 1 249 ? -27.617 -4.517 17.786 1.00 28.03 249 ALA A C 1
ATOM 1933 O O . ALA A 1 249 ? -28.415 -4.036 17.000 1.00 28.03 249 ALA A O 1
ATOM 1934 N N . GLU A 1 250 ? -26.980 -5.662 17.600 1.00 25.94 250 GLU A N 1
ATOM 1935 C CA . GLU A 1 250 ? -27.454 -6.912 17.001 1.00 25.94 250 GLU A CA 1
ATOM 1936 C C . GLU A 1 250 ? -26.259 -7.858 17.172 1.00 25.94 250 GLU A C 1
ATOM 1938 O O . GLU A 1 250 ? -25.126 -7.515 16.834 1.00 25.94 250 GLU A O 1
ATOM 1943 N N . GLY A 1 251 ? -26.457 -8.945 17.914 1.00 27.94 251 GLY A N 1
ATOM 1944 C CA . GLY A 1 251 ? -25.378 -9.671 18.577 1.00 27.94 251 GLY A CA 1
ATOM 1945 C C . GLY A 1 251 ? -24.348 -10.268 17.623 1.00 27.94 251 GLY A C 1
ATOM 1946 O O . GLY A 1 251 ? -24.574 -11.344 17.102 1.00 27.94 251 GLY A O 1
ATOM 1947 N N . GLU A 1 252 ? -23.197 -9.611 17.472 1.00 25.08 252 GLU A N 1
ATOM 1948 C CA . GLU A 1 252 ? -21.898 -10.243 17.215 1.00 25.08 252 GLU A CA 1
ATOM 1949 C C . GLU A 1 252 ? -20.771 -9.208 17.345 1.00 25.08 252 GLU A C 1
ATOM 1951 O O . GLU A 1 252 ? -20.510 -8.378 16.470 1.00 25.08 252 GLU A O 1
ATOM 1956 N N . ALA A 1 253 ? -20.068 -9.237 18.476 1.00 24.86 253 ALA A N 1
ATOM 1957 C CA . ALA A 1 253 ? -18.887 -8.416 18.679 1.00 24.86 253 ALA A CA 1
ATOM 1958 C C . ALA A 1 253 ? -17.704 -9.028 17.906 1.00 24.86 253 ALA A C 1
ATOM 1960 O O . ALA A 1 253 ? -16.914 -9.801 18.443 1.00 24.86 253 ALA A O 1
ATOM 1961 N N . GLN A 1 254 ? -17.578 -8.701 16.617 1.00 31.59 254 GLN A N 1
ATOM 1962 C CA . GLN A 1 254 ? -16.427 -9.115 15.811 1.00 31.59 254 GLN A CA 1
ATOM 1963 C C . GLN A 1 254 ? -15.198 -8.277 16.193 1.00 31.59 254 GLN A C 1
ATOM 1965 O O . GLN A 1 254 ? -14.919 -7.203 15.649 1.00 31.59 254 GLN A O 1
ATOM 1970 N N . HIS A 1 255 ? -14.475 -8.767 17.196 1.00 34.97 255 HIS A N 1
ATOM 1971 C CA . HIS A 1 255 ? -13.205 -8.226 17.649 1.00 34.97 255 HIS A CA 1
ATOM 1972 C C . HIS A 1 255 ? -12.079 -8.767 16.763 1.00 34.97 255 HIS A C 1
ATOM 1974 O O . HIS A 1 255 ? -11.769 -9.952 16.804 1.00 34.97 255 HIS A O 1
ATOM 1980 N N . SER A 1 256 ? -11.452 -7.899 15.961 1.00 31.81 256 SER A N 1
ATOM 1981 C CA . SER A 1 256 ? -10.230 -8.269 15.244 1.00 31.81 256 SER A CA 1
ATOM 1982 C C . SER A 1 256 ? -9.092 -8.408 16.252 1.00 31.81 256 SER A C 1
ATOM 1984 O O . SER A 1 256 ? -8.631 -7.410 16.821 1.00 31.81 256 SER A O 1
ATOM 1986 N N . ALA A 1 257 ? -8.651 -9.636 16.475 1.00 35.31 257 ALA A N 1
ATOM 1987 C CA . ALA A 1 257 ? -7.372 -9.909 17.091 1.00 35.31 257 ALA A CA 1
ATOM 1988 C C . ALA A 1 257 ? -6.312 -10.053 16.007 1.00 35.31 257 ALA A C 1
ATOM 1990 O O . ALA A 1 257 ? -6.550 -10.631 14.949 1.00 35.31 257 ALA A O 1
ATOM 1991 N N . LEU A 1 258 ? -5.137 -9.511 16.285 1.00 38.38 258 LEU A N 1
ATOM 1992 C CA . LEU A 1 258 ? -3.932 -9.842 15.554 1.00 38.38 258 LEU A CA 1
ATOM 1993 C C . LEU A 1 258 ? -3.175 -10.793 16.466 1.00 38.38 258 LEU A C 1
ATOM 1995 O O . LEU A 1 258 ? -2.732 -10.372 17.534 1.00 38.38 258 LEU A O 1
ATOM 1999 N N . LEU A 1 259 ? -3.139 -12.070 16.092 1.00 31.02 259 LEU A N 1
ATOM 2000 C CA . LEU A 1 259 ? -2.342 -13.065 16.801 1.00 31.02 259 LEU A CA 1
ATOM 2001 C C . LEU A 1 259 ? -0.852 -12.697 16.683 1.00 31.02 259 LEU A C 1
ATOM 2003 O O . LEU A 1 259 ? -0.449 -12.154 15.645 1.00 31.02 259 LEU A O 1
ATOM 2007 N N . PRO A 1 260 ? -0.031 -12.982 17.708 1.00 29.39 260 PRO A N 1
ATOM 2008 C CA . PRO A 1 260 ? 1.418 -12.962 17.572 1.00 29.39 260 PRO A CA 1
ATOM 2009 C C . PRO A 1 260 ? 1.826 -13.858 16.397 1.00 29.39 260 PRO A C 1
ATOM 2011 O O . PRO A 1 260 ? 1.288 -14.951 16.220 1.00 29.39 260 PRO A O 1
ATOM 2014 N N . PHE A 1 261 ? 2.768 -13.395 15.574 1.00 32.34 261 PHE A N 1
ATOM 2015 C CA . PHE A 1 261 ? 3.209 -14.119 14.374 1.00 32.34 261 PHE A CA 1
ATOM 2016 C C . PHE A 1 261 ? 3.779 -15.516 14.698 1.00 32.34 261 PHE A C 1
ATOM 2018 O O . PHE A 1 261 ? 3.775 -16.388 13.834 1.00 32.34 261 PHE A O 1
ATOM 2025 N N . ASP A 1 262 ? 4.201 -15.731 15.947 1.00 27.25 262 ASP A N 1
ATOM 2026 C CA . ASP A 1 262 ? 4.781 -16.981 16.448 1.00 27.25 262 ASP A CA 1
ATOM 2027 C C . ASP A 1 262 ? 3.738 -18.084 16.738 1.00 27.25 262 ASP A C 1
ATOM 2029 O O . ASP A 1 262 ? 4.110 -19.245 16.888 1.00 27.25 262 ASP A O 1
ATOM 2033 N N . GLU A 1 263 ? 2.436 -17.761 16.761 1.00 29.55 263 GLU A N 1
ATOM 2034 C CA . GLU A 1 263 ? 1.340 -18.733 16.960 1.00 29.55 263 GLU A CA 1
ATOM 2035 C C . GLU A 1 263 ? 0.616 -19.115 15.655 1.00 29.55 263 GLU A C 1
ATOM 2037 O O . GLU A 1 263 ? -0.253 -19.988 15.638 1.00 29.55 263 GLU A O 1
ATOM 2042 N N . LEU A 1 264 ? 0.979 -18.495 14.527 1.00 32.62 264 LEU A N 1
ATOM 2043 C CA . LEU A 1 264 ? 0.492 -18.897 13.211 1.00 32.62 264 LEU A CA 1
ATOM 2044 C C . LEU A 1 264 ? 1.318 -20.092 12.726 1.00 32.62 264 LEU A C 1
ATOM 2046 O O . LEU A 1 264 ? 2.446 -19.933 12.260 1.00 32.62 264 LEU A O 1
ATOM 2050 N N . HIS A 1 265 ? 0.7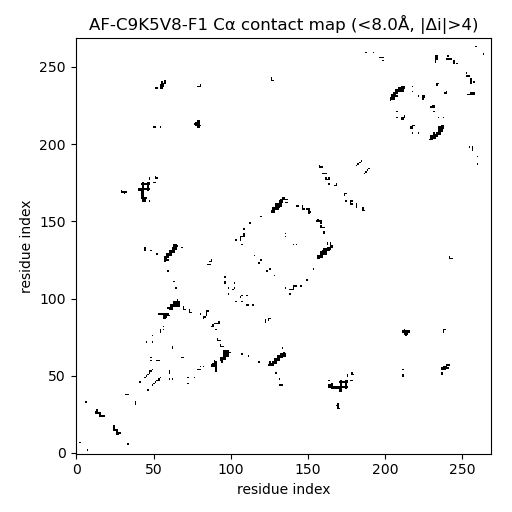38 -21.294 12.777 1.00 27.81 265 HIS A N 1
ATOM 2051 C CA . HIS A 1 265 ? 1.232 -22.443 12.018 1.00 27.81 265 HIS A CA 1
ATOM 2052 C C . HIS A 1 265 ? 1.131 -22.137 10.516 1.00 27.81 265 HIS A C 1
ATOM 2054 O O . HIS A 1 265 ? 0.175 -22.505 9.836 1.00 27.81 265 HIS A O 1
ATOM 2060 N N . LEU A 1 266 ? 2.124 -21.424 9.989 1.00 25.72 266 LEU A N 1
ATOM 2061 C CA . LEU A 1 266 ? 2.326 -21.245 8.562 1.00 25.72 266 LEU A CA 1
ATOM 2062 C C . LEU A 1 266 ? 2.752 -22.600 8.003 1.00 25.72 266 LEU A C 1
ATOM 2064 O O . LEU A 1 266 ? 3.919 -22.973 8.089 1.00 25.72 266 LEU A O 1
ATOM 2068 N N . THR A 1 267 ? 1.807 -23.355 7.450 1.00 22.77 267 THR A N 1
ATOM 2069 C CA . THR A 1 267 ? 2.138 -24.490 6.589 1.00 22.77 267 THR A CA 1
ATOM 2070 C C . THR A 1 267 ? 2.788 -23.934 5.320 1.00 22.77 267 THR A C 1
ATOM 2072 O O . THR A 1 267 ? 2.112 -23.214 4.578 1.00 22.77 267 THR A O 1
ATOM 2075 N N . PRO A 1 268 ? 4.080 -24.207 5.062 1.00 22.78 268 PRO A N 1
ATOM 2076 C CA . PRO A 1 268 ? 4.690 -23.840 3.797 1.00 22.78 268 PRO A CA 1
ATOM 2077 C C . PRO A 1 268 ? 4.047 -24.689 2.695 1.00 22.78 268 PRO A C 1
ATOM 2079 O O . PRO A 1 268 ? 4.089 -25.917 2.763 1.00 22.78 268 PRO A O 1
ATOM 2082 N N . TYR A 1 269 ? 3.444 -24.030 1.707 1.00 27.64 269 TYR A N 1
ATOM 2083 C CA . TYR A 1 269 ? 3.238 -24.611 0.381 1.00 27.64 269 TYR A CA 1
ATOM 2084 C C . TYR A 1 269 ? 4.359 -24.129 -0.537 1.00 27.64 269 TYR A C 1
ATOM 2086 O O . TYR A 1 269 ? 4.667 -22.913 -0.492 1.00 27.64 269 TYR A O 1
#

Mean predicted aligned error: 8.95 Å

Foldseek 3Di:
DPDDPVVVVVVVLADADDDPPDPDRSHDDQDADDPPPPDPFFFLLCLACLAFPLLAFLEAEEAEDADPVQVVSQPPFQLDDDDDDQARGPSNPGHYLRDDPCCLVVNCLVSVLVSVVVCCVRHVRRQAYEHAYQDRVVSVDPNVVSQVVSCVVSVNRFYFDQDRHRPPGRGNVVSNVSNVVSCCVGPVVPDDPPDPFPDDDDPQEDEAARDSCGVHPVVVVVVVSVVVVHDHQYYRRSYHDDDDDDDDDDDDRNHRDDDRPVPDPPDDD

Solvent-accessible surface area (backbone atoms only — not comparable to full-atom values): 15787 Å² total; per-residue (Å²): 125,97,54,60,68,74,54,40,65,56,52,53,41,60,57,64,75,81,55,90,93,54,96,64,56,86,51,61,73,99,60,73,71,66,85,92,68,78,72,90,70,63,25,3,32,49,20,18,47,62,55,50,51,39,31,26,28,40,30,46,60,31,32,37,28,49,56,62,70,36,58,75,54,52,71,72,61,58,44,42,80,87,71,50,78,76,58,60,16,35,53,82,55,74,40,59,66,49,49,48,71,67,33,64,75,73,45,48,68,70,58,50,52,55,52,50,52,49,42,51,71,75,37,66,65,51,56,28,39,38,42,36,26,52,51,42,85,82,68,67,60,69,56,71,65,52,40,59,51,51,19,57,74,59,78,62,38,49,50,38,72,35,86,25,28,48,82,45,73,62,24,27,66,48,5,41,52,48,40,51,52,42,44,44,70,60,52,53,70,68,50,61,91,87,53,75,72,99,57,88,84,60,101,42,64,41,66,50,77,83,41,43,11,56,81,42,52,44,57,63,53,44,51,58,44,43,76,73,65,34,44,77,40,37,31,38,30,26,39,59,86,68,92,73,87,76,89,65,98,65,100,68,88,84,67,60,56,81,75,64,76,89,74,58,86,74,76,86,126

InterPro domains:
  IPR000318 Nitrogenase component 1, conserved site [PS00699] (62-69)
  IPR000510 Nitrogenase/oxidoreductase, component 1 [PF00148] (43-239)
  IPR010143 Nitrogenase component 1, alpha chain [PTHR43457] (1-242)

Organism: Bradyrhizobium elkanii (NCBI:txid29448)